Protein AF-A0A8H6ID23-F1 (afdb_monomer_lite)

Radius of gyration: 17.79 Å; chains: 1; bounding box: 44×54×47 Å

Sequence (217 aa):
MASETKPKKPWAERIEEAKIMGGESTLAALYKVAKNPETATHDTTSHLPPLPPRAKGHPTPWLNEADTESHLKPLTESTKWTLEHRLPTEEEQDRIMSECGCSPGEAPKAQTEKLAFLKNTYDFPSIEAADSFLADVKILSDVGEFHHYDSYSMAPLKASGSDFSTASPVSLTFFVQTHSAISEGDKKPGVTIRDVRYAVLLEHLYHSAYPERRLGQ

pLDDT: mean 79.94, std 17.27, range [34.88, 97.5]

Secondary structure (DSSP, 8-state):
-----PPPPPHHHHHHH-EEGGGTEEHHHHHHHHHSGGG-SSTTTTTSPPPPPPP-SSSEEBP-HHHIIIIIHHHHHHSS-EEE-SPPPHHHHTTEE---SS-TT-PPP---S---EEEEEEEESSHHHHHHHHHHHHHIIIIIIS---SEEEEEES--SSS---TTS-EEEEEEE--TTEEPSSSPPP--BHHHHHHHHHHHHHHHHH-GGGGTT-

Organism: NCBI:txid980116

Structure (mmCIF, N/CA/C/O backbone):
data_AF-A0A8H6ID23-F1
#
_entry.id   AF-A0A8H6ID23-F1
#
loop_
_atom_site.group_PDB
_atom_site.id
_atom_site.type_symbol
_atom_site.label_atom_id
_atom_site.label_alt_id
_atom_site.label_comp_id
_atom_site.label_asym_id
_atom_site.label_entity_id
_atom_site.label_seq_id
_atom_site.pdbx_PDB_ins_code
_atom_site.Cartn_x
_atom_site.Cartn_y
_atom_site.Cartn_z
_atom_site.occupancy
_atom_site.B_iso_or_equiv
_atom_site.auth_seq_id
_atom_site.auth_comp_id
_atom_site.auth_asym_id
_atom_site.auth_atom_id
_atom_site.pdbx_PDB_model_num
ATOM 1 N N . MET A 1 1 ? 17.035 -35.466 10.261 1.00 39.94 1 MET A N 1
ATOM 2 C CA . MET A 1 1 ? 15.605 -35.674 9.956 1.00 39.94 1 MET A CA 1
ATOM 3 C C . MET A 1 1 ? 15.204 -34.588 8.976 1.00 39.94 1 MET A C 1
ATOM 5 O O . MET A 1 1 ? 15.326 -33.422 9.327 1.00 39.94 1 MET A O 1
ATOM 9 N N . ALA A 1 2 ? 14.879 -34.944 7.734 1.00 41.94 2 ALA A N 1
ATOM 10 C CA . ALA A 1 2 ? 14.442 -33.968 6.742 1.00 41.94 2 ALA A CA 1
ATOM 11 C C . ALA A 1 2 ? 13.009 -33.547 7.089 1.00 41.94 2 ALA A C 1
ATOM 13 O O . ALA A 1 2 ? 12.126 -34.393 7.187 1.00 41.94 2 ALA A O 1
ATOM 14 N N . SER A 1 3 ? 12.814 -32.257 7.350 1.00 47.25 3 SER A N 1
ATOM 15 C CA . SER A 1 3 ? 11.491 -31.652 7.475 1.00 47.25 3 SER A CA 1
ATOM 16 C C . SER A 1 3 ? 10.777 -31.812 6.133 1.00 47.25 3 SER A C 1
ATOM 18 O O . SER A 1 3 ? 1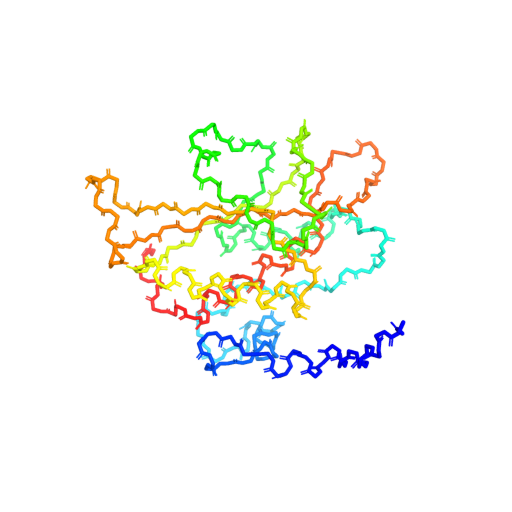1.197 -31.211 5.143 1.00 47.25 3 SER A O 1
ATOM 20 N N . GLU A 1 4 ? 9.750 -32.661 6.077 1.00 46.22 4 GLU A N 1
ATOM 21 C CA . GLU A 1 4 ? 8.824 -32.716 4.947 1.00 46.22 4 GLU A CA 1
ATOM 22 C C . GLU A 1 4 ? 8.039 -31.403 4.911 1.00 46.22 4 GLU A C 1
ATOM 24 O O . GLU A 1 4 ? 6.997 -31.233 5.550 1.00 46.22 4 GLU A O 1
ATOM 29 N N . THR A 1 5 ? 8.563 -30.426 4.181 1.00 58.06 5 THR A N 1
ATOM 30 C CA . THR A 1 5 ? 7.838 -29.201 3.882 1.00 58.06 5 THR A CA 1
ATOM 31 C C . THR A 1 5 ? 6.719 -29.542 2.908 1.00 58.06 5 THR A C 1
ATOM 33 O O . THR A 1 5 ? 6.951 -29.819 1.732 1.00 58.06 5 THR A O 1
ATOM 36 N N . LYS A 1 6 ? 5.475 -29.535 3.406 1.00 57.88 6 LYS A N 1
ATOM 37 C CA . LYS A 1 6 ? 4.286 -29.626 2.551 1.00 57.88 6 LYS A CA 1
ATOM 38 C C . LYS A 1 6 ? 4.409 -28.608 1.405 1.00 57.88 6 LYS A C 1
ATOM 40 O O . LYS A 1 6 ? 4.796 -27.462 1.666 1.00 57.88 6 LYS A O 1
ATOM 45 N N . PRO A 1 7 ? 4.085 -28.989 0.156 1.00 72.12 7 PRO A N 1
ATOM 46 C CA . PRO A 1 7 ? 4.159 -28.072 -0.971 1.00 72.12 7 PRO A CA 1
ATOM 47 C C . PRO A 1 7 ? 3.280 -26.847 -0.703 1.00 72.12 7 PRO A C 1
ATOM 49 O O . PRO A 1 7 ? 2.126 -26.968 -0.286 1.00 72.12 7 PRO A O 1
ATOM 52 N N . LYS A 1 8 ? 3.848 -25.653 -0.905 1.00 76.44 8 LYS A N 1
ATOM 53 C CA . LYS A 1 8 ? 3.114 -24.391 -0.764 1.00 76.44 8 LYS A CA 1
ATOM 54 C C . LYS A 1 8 ? 1.987 -24.361 -1.801 1.00 76.44 8 LYS A C 1
ATOM 56 O O . LYS A 1 8 ? 2.232 -24.649 -2.971 1.00 76.44 8 LYS A O 1
ATOM 61 N N . LYS A 1 9 ? 0.776 -23.991 -1.374 1.00 87.56 9 LYS A N 1
ATOM 62 C CA . LYS A 1 9 ? -0.379 -23.824 -2.269 1.00 87.56 9 LYS A CA 1
ATOM 63 C C . LYS A 1 9 ? -0.052 -22.865 -3.431 1.00 87.56 9 LYS A C 1
ATOM 65 O O . LYS A 1 9 ? 0.720 -21.917 -3.226 1.00 87.56 9 LYS A O 1
ATOM 70 N N . PRO A 1 10 ? -0.643 -23.060 -4.626 1.00 90.94 10 PRO A N 1
ATOM 71 C CA . PRO A 1 10 ? -0.562 -22.106 -5.727 1.00 90.94 10 PRO A CA 1
ATOM 72 C C . PRO A 1 10 ? -0.914 -20.683 -5.287 1.00 90.94 10 PRO A C 1
ATOM 74 O O . PRO A 1 10 ? -1.710 -20.472 -4.377 1.00 90.94 10 PRO A O 1
ATOM 77 N N . TRP A 1 11 ? -0.325 -19.677 -5.938 1.00 88.25 11 TRP A N 1
ATOM 78 C CA . TRP A 1 11 ? -0.595 -18.273 -5.611 1.00 88.25 11 TRP A CA 1
ATOM 79 C C . TRP A 1 11 ? -2.092 -17.944 -5.656 1.00 88.25 11 TRP A C 1
ATOM 81 O O . TRP A 1 11 ? -2.596 -17.408 -4.683 1.00 88.25 11 TRP A O 1
ATOM 91 N N . ALA A 1 12 ? -2.807 -18.353 -6.708 1.00 89.50 12 ALA A N 1
ATOM 92 C CA . ALA A 1 12 ? -4.240 -18.088 -6.839 1.00 89.50 12 ALA A CA 1
ATOM 93 C C . ALA A 1 12 ? -5.055 -18.586 -5.629 1.00 89.50 12 ALA A C 1
ATOM 95 O O . ALA A 1 12 ? -5.822 -17.816 -5.063 1.00 89.50 12 ALA A O 1
ATOM 96 N N . GLU A 1 13 ? -4.811 -19.819 -5.175 1.00 92.25 13 GLU A N 1
ATOM 97 C CA . GLU A 1 13 ? -5.493 -20.391 -4.005 1.00 92.25 13 GLU A CA 1
ATOM 98 C C . GLU A 1 13 ? -5.166 -19.628 -2.721 1.00 92.25 13 GLU A C 1
ATOM 100 O O . GLU A 1 13 ? -6.051 -19.331 -1.923 1.00 92.25 13 GLU A O 1
ATOM 105 N N . ARG A 1 14 ? -3.896 -19.250 -2.530 1.00 92.06 14 ARG A N 1
ATOM 106 C CA . ARG A 1 14 ? -3.489 -18.473 -1.351 1.00 92.06 14 ARG A CA 1
ATOM 107 C C . ARG A 1 14 ? -4.193 -17.117 -1.292 1.00 92.06 14 ARG A C 1
ATOM 109 O O . ARG A 1 14 ? -4.592 -16.693 -0.216 1.00 92.06 14 ARG A O 1
ATOM 116 N N . ILE A 1 15 ? -4.352 -16.451 -2.434 1.00 92.88 15 ILE A N 1
ATOM 117 C CA . ILE A 1 15 ? -5.040 -15.156 -2.539 1.00 92.88 15 ILE A CA 1
ATOM 118 C C . ILE A 1 15 ? -6.548 -15.293 -2.307 1.00 92.88 15 ILE A C 1
ATOM 120 O O . ILE A 1 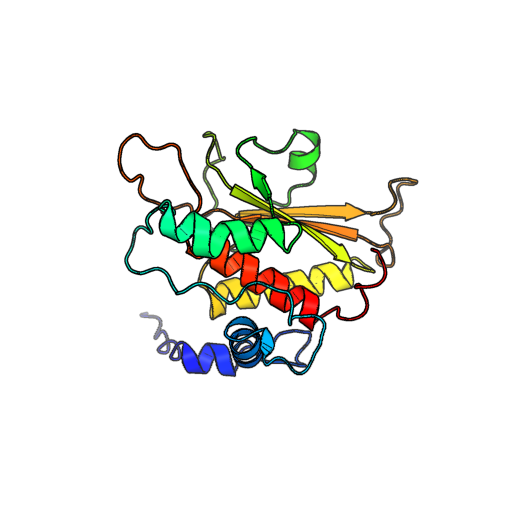15 ? -7.173 -14.400 -1.739 1.00 92.88 15 ILE A O 1
ATOM 124 N N . GLU A 1 16 ? -7.147 -16.394 -2.753 1.00 94.62 16 GLU A N 1
ATOM 125 C CA . GLU A 1 16 ? -8.577 -16.647 -2.582 1.00 94.62 16 GLU A CA 1
ATOM 126 C C . GLU A 1 16 ? -8.939 -16.983 -1.129 1.00 94.62 16 GLU A C 1
ATOM 128 O O . GLU A 1 16 ? -9.958 -16.516 -0.619 1.00 94.62 16 GLU A O 1
ATOM 133 N N . GLU A 1 17 ? -8.075 -17.726 -0.436 1.00 93.19 17 GLU A N 1
ATOM 134 C CA . GLU A 1 17 ? -8.269 -18.099 0.967 1.00 93.19 17 GLU A CA 1
ATOM 135 C C . GLU A 1 17 ? -7.881 -16.991 1.957 1.00 93.19 17 GLU A C 1
ATOM 137 O O . GLU A 1 17 ? -8.459 -16.915 3.043 1.00 93.19 17 GLU A O 1
ATOM 142 N N . ALA A 1 18 ? -6.914 -16.135 1.607 1.00 94.81 18 ALA A N 1
ATOM 143 C CA . ALA A 1 18 ? -6.439 -15.070 2.484 1.00 94.81 18 ALA A CA 1
ATOM 144 C C . ALA A 1 18 ? -7.530 -14.026 2.738 1.00 94.81 18 ALA A C 1
ATOM 146 O O . ALA A 1 18 ? -8.020 -13.362 1.818 1.00 94.81 18 ALA A O 1
ATOM 147 N N . LYS A 1 19 ? -7.888 -13.882 4.012 1.00 95.12 19 LYS A N 1
ATOM 148 C CA . LYS A 1 19 ? -8.884 -12.929 4.490 1.00 95.12 19 LYS A CA 1
ATOM 149 C C . LYS A 1 19 ? -8.241 -11.610 4.890 1.00 95.12 19 LYS A C 1
ATOM 151 O O . LYS A 1 19 ? -7.138 -11.609 5.416 1.00 95.12 19 LYS A O 1
ATOM 156 N N . ILE A 1 20 ? -8.963 -10.526 4.644 1.00 93.69 20 ILE A N 1
ATOM 157 C CA . ILE A 1 20 ? -8.612 -9.154 5.023 1.00 93.69 20 ILE A CA 1
ATOM 158 C C . ILE A 1 20 ? -9.860 -8.453 5.575 1.00 93.69 20 ILE A C 1
ATOM 160 O O . ILE A 1 20 ? -10.966 -8.999 5.466 1.00 93.69 20 ILE A O 1
ATOM 164 N N . MET A 1 21 ? -9.703 -7.255 6.136 1.00 87.56 21 MET A N 1
ATOM 165 C CA . MET A 1 21 ? -10.782 -6.446 6.712 1.00 87.56 21 MET A CA 1
ATOM 166 C C . MET A 1 21 ? -11.535 -7.234 7.788 1.00 87.56 21 MET A C 1
ATOM 168 O O . MET A 1 21 ? -12.743 -7.433 7.718 1.00 87.56 21 MET A O 1
ATOM 172 N N . GLY A 1 22 ? -10.786 -7.823 8.726 1.00 82.56 22 GLY A N 1
ATOM 173 C CA . GLY A 1 22 ? -11.358 -8.604 9.829 1.00 82.56 22 GLY A CA 1
ATOM 174 C C . GLY A 1 22 ? -12.078 -9.897 9.416 1.00 82.56 22 GLY A C 1
ATOM 175 O O . GLY A 1 22 ? -12.807 -10.470 10.222 1.00 82.56 22 GLY A O 1
ATOM 176 N N . GLY A 1 23 ? -11.891 -10.384 8.183 1.00 85.19 23 GLY A N 1
ATOM 177 C CA . GLY A 1 23 ? -12.574 -11.582 7.677 1.00 85.19 23 GLY A CA 1
ATOM 178 C C . GLY A 1 23 ? -13.705 -11.303 6.689 1.00 85.19 23 GLY A C 1
ATOM 179 O O . GLY A 1 23 ? -14.211 -12.246 6.073 1.00 85.19 23 GLY A O 1
ATOM 180 N N . GLU A 1 24 ? -14.074 -10.036 6.507 1.00 85.00 24 GLU A N 1
ATOM 181 C CA . GLU A 1 24 ? -15.218 -9.622 5.692 1.00 85.00 24 GLU A CA 1
ATOM 182 C C . GLU A 1 24 ? -14.967 -9.775 4.187 1.00 85.00 24 GLU A C 1
ATOM 184 O O . GLU A 1 24 ? -15.904 -9.990 3.418 1.00 85.00 24 GLU A O 1
ATOM 189 N N . SER A 1 25 ? -13.703 -9.741 3.749 1.00 89.75 25 SER A N 1
ATOM 190 C CA . SER A 1 25 ? -13.337 -9.884 2.338 1.00 89.75 25 SER A CA 1
ATOM 191 C C . SER A 1 25 ? -12.112 -10.772 2.134 1.00 89.75 25 SER A C 1
ATOM 193 O O . SER A 1 25 ? -11.424 -11.168 3.076 1.00 89.75 25 SER A O 1
ATOM 195 N N . THR A 1 26 ? -11.858 -11.132 0.878 1.00 94.69 26 THR A N 1
ATOM 196 C CA . THR A 1 26 ? -10.669 -11.885 0.469 1.00 94.69 26 THR A CA 1
ATOM 197 C C . THR A 1 26 ? -9.690 -10.984 -0.264 1.00 94.69 26 THR A C 1
ATOM 199 O O . THR A 1 26 ? -10.066 -9.997 -0.903 1.00 94.69 26 THR A O 1
ATOM 202 N N . LEU A 1 27 ? -8.420 -11.373 -0.253 1.00 95.19 27 LEU A N 1
ATOM 203 C CA . LEU A 1 27 ? -7.399 -10.698 -1.040 1.00 95.19 27 LEU A CA 1
ATOM 204 C C . LEU A 1 27 ? -7.715 -10.768 -2.549 1.00 95.19 27 LEU A C 1
ATOM 206 O O . LEU A 1 27 ? -7.460 -9.816 -3.285 1.00 95.19 27 LEU A O 1
ATOM 210 N N . ALA A 1 28 ? -8.362 -11.844 -3.012 1.00 95.38 28 ALA A N 1
ATOM 211 C CA . ALA A 1 28 ? -8.869 -11.948 -4.383 1.00 95.38 28 ALA A CA 1
ATOM 212 C C . ALA A 1 28 ? -9.897 -10.857 -4.729 1.00 95.38 28 ALA A C 1
ATOM 214 O O . ALA A 1 28 ? -9.839 -10.284 -5.822 1.00 95.38 28 ALA A O 1
ATOM 215 N N . ALA A 1 29 ? -10.818 -10.546 -3.811 1.00 93.81 29 ALA A N 1
ATOM 216 C CA . ALA A 1 29 ? -11.807 -9.492 -4.010 1.00 93.81 29 ALA A CA 1
ATOM 217 C C . ALA A 1 29 ? -11.145 -8.108 -4.093 1.00 93.81 29 ALA A C 1
ATOM 219 O O . ALA A 1 29 ? -11.459 -7.348 -5.011 1.00 93.81 29 ALA A O 1
ATOM 220 N N . LEU A 1 30 ? -10.162 -7.826 -3.227 1.00 94.81 30 LEU A N 1
ATOM 221 C CA . LEU A 1 30 ? -9.370 -6.593 -3.299 1.00 94.81 30 LEU A CA 1
ATOM 222 C C . LEU A 1 30 ? -8.695 -6.433 -4.667 1.00 94.81 30 LEU A C 1
ATOM 224 O O . LEU A 1 30 ? -8.784 -5.381 -5.290 1.00 94.81 30 LEU A O 1
ATOM 228 N N . TYR A 1 31 ? -8.062 -7.490 -5.182 1.00 95.19 31 TYR A N 1
ATOM 229 C CA . TYR A 1 31 ? -7.392 -7.440 -6.486 1.00 95.19 31 TYR A CA 1
ATOM 230 C C . TYR A 1 31 ? -8.366 -7.223 -7.638 1.00 95.19 31 TYR A C 1
ATOM 232 O O . TYR A 1 31 ? -8.001 -6.607 -8.638 1.00 95.19 31 TYR A O 1
ATOM 240 N N . LYS A 1 32 ? -9.582 -7.766 -7.537 1.00 94.19 32 LYS A N 1
ATOM 241 C CA . LYS A 1 32 ? -10.616 -7.557 -8.549 1.00 94.19 32 LYS A CA 1
ATOM 242 C C . LYS A 1 32 ? -11.013 -6.082 -8.616 1.00 94.19 32 LYS A C 1
ATOM 244 O O . LYS A 1 32 ? -11.075 -5.549 -9.719 1.00 94.19 32 LYS A O 1
ATOM 249 N N . VAL A 1 33 ? -11.219 -5.449 -7.460 1.00 93.06 33 VAL A N 1
ATOM 250 C CA . VAL A 1 33 ? -11.509 -4.011 -7.352 1.00 93.06 33 VAL A CA 1
ATOM 251 C C . VAL A 1 33 ? -10.333 -3.192 -7.878 1.00 93.06 33 VAL A C 1
ATOM 253 O O . VAL A 1 33 ? -10.505 -2.413 -8.806 1.00 93.06 33 VAL A O 1
ATOM 256 N N . ALA A 1 34 ? -9.120 -3.448 -7.386 1.00 94.19 34 ALA A N 1
ATOM 257 C CA . ALA A 1 34 ? -7.944 -2.667 -7.756 1.00 94.19 34 ALA A CA 1
ATOM 258 C C . ALA A 1 34 ? -7.599 -2.753 -9.254 1.00 94.19 34 ALA A C 1
ATOM 260 O O . ALA A 1 34 ? -7.053 -1.810 -9.815 1.00 94.19 34 ALA A O 1
ATOM 261 N N . LYS A 1 35 ? -7.895 -3.874 -9.928 1.00 94.50 35 LYS A N 1
ATOM 262 C CA . LYS A 1 35 ? -7.662 -4.012 -11.376 1.00 94.50 35 LYS A CA 1
ATOM 263 C C . LYS A 1 35 ? -8.561 -3.109 -12.219 1.00 94.50 35 LYS A C 1
ATOM 265 O O . LYS A 1 35 ? -8.086 -2.622 -13.235 1.00 94.50 35 LYS A O 1
ATOM 270 N N . ASN A 1 36 ? -9.816 -2.932 -11.809 1.00 92.06 36 ASN A N 1
ATOM 271 C CA . ASN A 1 36 ? -10.840 -2.195 -12.553 1.00 92.06 36 ASN A CA 1
ATOM 272 C C . ASN A 1 36 ? -11.625 -1.290 -11.580 1.00 92.06 36 ASN A C 1
ATOM 274 O O . ASN A 1 36 ? -12.802 -1.573 -11.304 1.00 92.06 36 ASN A O 1
ATOM 278 N N . PRO A 1 37 ? -10.979 -0.262 -10.998 1.00 87.62 37 PRO A N 1
ATOM 279 C CA . PRO A 1 37 ? -11.571 0.589 -9.962 1.00 87.62 37 PRO A CA 1
ATOM 280 C C . PRO A 1 37 ? -12.906 1.210 -10.386 1.00 87.62 37 PRO A C 1
ATOM 282 O O . PRO A 1 37 ? -13.846 1.274 -9.600 1.00 87.62 37 PRO A O 1
ATOM 285 N N . GLU A 1 38 ? -13.042 1.581 -11.654 1.00 85.56 38 GLU A N 1
ATOM 286 C CA . GLU A 1 38 ? -14.242 2.172 -12.248 1.00 85.56 38 GLU A CA 1
ATOM 287 C C . GLU A 1 38 ? -15.462 1.239 -12.253 1.00 85.56 38 GLU A C 1
ATOM 289 O O . GLU A 1 38 ? -16.598 1.691 -12.387 1.00 85.56 38 GLU A O 1
ATOM 294 N N . THR A 1 39 ? -15.238 -0.069 -12.104 1.00 80.12 39 THR A N 1
ATOM 295 C CA . THR A 1 39 ? -16.303 -1.081 -12.032 1.00 80.12 39 THR A CA 1
ATOM 296 C C . THR A 1 39 ? -16.697 -1.424 -10.598 1.00 80.12 39 THR A C 1
ATOM 298 O O . THR A 1 39 ? -17.604 -2.234 -10.384 1.00 80.12 39 THR A O 1
ATOM 301 N N . ALA A 1 40 ? -16.010 -0.847 -9.608 1.00 75.81 40 ALA A N 1
ATOM 302 C CA . ALA A 1 40 ? -16.291 -1.100 -8.210 1.00 75.81 40 ALA A CA 1
ATOM 303 C C . ALA A 1 40 ? -17.679 -0.561 -7.846 1.00 75.81 40 ALA A C 1
ATOM 305 O O . ALA A 1 40 ? -18.042 0.570 -8.156 1.00 75.81 40 ALA A O 1
ATOM 306 N N . THR A 1 41 ? -18.464 -1.374 -7.141 1.00 65.88 41 THR A N 1
ATOM 307 C CA . THR A 1 41 ? -19.797 -0.986 -6.655 1.00 65.88 41 THR A CA 1
ATOM 308 C C . THR A 1 41 ? -19.744 0.078 -5.559 1.00 65.88 41 THR A C 1
ATOM 310 O O . THR A 1 41 ? -20.768 0.674 -5.238 1.00 65.88 41 THR A O 1
ATOM 313 N N . HIS A 1 42 ? -18.565 0.306 -4.975 1.00 64.81 42 HIS A N 1
ATOM 314 C CA . HIS A 1 42 ? -18.333 1.290 -3.927 1.00 64.81 42 HIS A CA 1
ATOM 315 C C . HIS A 1 42 ? -17.618 2.516 -4.498 1.00 64.81 42 HIS A C 1
ATOM 317 O O . HIS A 1 42 ? -16.492 2.420 -4.988 1.00 64.81 42 HIS A O 1
ATOM 323 N N . ASP A 1 43 ? -18.251 3.682 -4.359 1.00 71.56 43 ASP A N 1
ATOM 324 C CA . ASP A 1 43 ? -17.744 4.974 -4.845 1.00 71.56 43 ASP A CA 1
ATOM 325 C C . ASP A 1 43 ? -16.394 5.386 -4.215 1.00 71.56 43 ASP A C 1
ATOM 327 O O . ASP A 1 43 ? -15.681 6.255 -4.713 1.00 71.56 43 ASP A O 1
ATOM 331 N N . THR A 1 44 ? -15.984 4.734 -3.126 1.00 81.38 44 THR A N 1
ATOM 332 C CA . THR A 1 44 ? -14.755 5.071 -2.400 1.00 81.38 44 THR A CA 1
ATOM 333 C C . THR A 1 44 ? -13.479 4.632 -3.105 1.00 81.38 44 THR A C 1
ATOM 335 O O . THR A 1 44 ? -12.427 5.168 -2.784 1.00 81.38 44 THR A O 1
ATOM 338 N N . THR A 1 45 ? -13.540 3.718 -4.079 1.00 87.94 45 THR A N 1
ATOM 339 C CA . THR A 1 45 ? -12.349 3.217 -4.802 1.00 87.94 45 THR A CA 1
ATOM 340 C C . THR A 1 45 ? -12.329 3.589 -6.285 1.00 87.94 45 THR A C 1
ATOM 342 O O . THR A 1 45 ? -11.279 3.500 -6.913 1.00 87.94 45 THR A O 1
ATOM 345 N N . SER A 1 46 ? -13.439 4.095 -6.831 1.00 88.44 46 SER A N 1
ATOM 346 C CA . SER A 1 46 ? -13.615 4.414 -8.261 1.00 88.44 46 SER A CA 1
ATOM 347 C C . SER A 1 46 ? -12.618 5.441 -8.809 1.00 88.44 46 SER A C 1
ATOM 349 O O . SER A 1 46 ? -12.231 5.377 -9.971 1.00 88.44 46 SER A O 1
ATOM 351 N N . HIS A 1 47 ? -12.192 6.378 -7.962 1.00 88.12 47 HIS A N 1
ATOM 352 C CA . HIS A 1 47 ? -11.214 7.422 -8.282 1.00 88.12 47 HIS A CA 1
ATOM 353 C C . HIS A 1 47 ? -9.744 6.999 -8.156 1.00 88.12 47 HIS A C 1
ATOM 355 O O . HIS A 1 47 ? -8.863 7.769 -8.533 1.00 88.12 47 HIS A O 1
ATOM 361 N N . LEU A 1 48 ? -9.471 5.828 -7.574 1.00 93.19 48 LEU A N 1
ATOM 362 C CA . LEU A 1 48 ? -8.105 5.374 -7.328 1.00 93.19 48 LEU A CA 1
ATOM 363 C C . LEU A 1 48 ? -7.478 4.860 -8.630 1.00 93.19 48 LEU A C 1
ATOM 365 O O . LEU A 1 48 ? -8.193 4.357 -9.502 1.00 93.19 48 LEU A O 1
ATOM 369 N N . PRO A 1 49 ? -6.145 4.927 -8.772 1.00 94.81 49 PRO A N 1
ATOM 370 C CA . PRO A 1 49 ? -5.477 4.428 -9.962 1.00 94.81 49 PRO A CA 1
ATOM 371 C C . PRO A 1 49 ? -5.667 2.905 -10.094 1.00 94.81 49 PRO A C 1
ATOM 373 O O . PRO A 1 49 ? -5.752 2.190 -9.083 1.00 94.81 49 PRO A O 1
ATOM 376 N N . PRO A 1 50 ? -5.710 2.384 -11.334 1.00 95.69 50 PRO A N 1
ATOM 377 C CA . PRO A 1 50 ? -5.768 0.953 -11.565 1.00 95.69 50 PRO A CA 1
ATOM 378 C C . PRO A 1 50 ? -4.456 0.291 -11.150 1.00 95.69 50 PRO A C 1
ATOM 380 O O . PRO A 1 50 ? -3.372 0.874 -11.202 1.00 95.69 50 PRO A O 1
ATOM 383 N N . LEU A 1 51 ? -4.561 -0.974 -10.769 1.00 96.81 51 LEU A N 1
ATOM 384 C CA . LEU A 1 51 ? -3.450 -1.762 -10.274 1.00 96.81 51 LEU A CA 1
ATOM 385 C C . LEU A 1 51 ? -2.371 -1.970 -11.360 1.00 96.81 51 LEU A C 1
ATOM 387 O O . LEU A 1 51 ? -2.642 -2.662 -12.348 1.00 96.81 51 LEU A O 1
ATOM 391 N N . PRO A 1 52 ? -1.129 -1.479 -11.163 1.00 96.56 52 PRO A N 1
ATOM 392 C CA . PRO A 1 52 ? -0.037 -1.670 -12.116 1.00 96.56 52 PRO A CA 1
ATOM 393 C C . PRO A 1 52 ? 0.294 -3.152 -12.336 1.00 96.56 52 PRO A C 1
ATOM 395 O O . PRO A 1 52 ? 0.030 -3.971 -11.452 1.00 96.56 52 PRO A O 1
ATOM 398 N N . PRO A 1 53 ? 0.897 -3.554 -13.466 1.00 94.19 53 PRO A N 1
ATOM 399 C CA . PRO A 1 53 ? 1.247 -4.952 -13.713 1.00 94.19 53 PRO A CA 1
ATOM 400 C C . PRO A 1 53 ? 2.269 -5.484 -12.695 1.00 94.19 53 PRO A C 1
ATOM 402 O O . PRO A 1 53 ? 3.019 -4.735 -12.071 1.00 94.19 53 PRO A O 1
ATOM 405 N N . ARG A 1 54 ? 2.331 -6.812 -12.533 1.00 90.56 54 ARG A N 1
ATOM 406 C CA . ARG A 1 54 ? 3.414 -7.432 -11.754 1.00 90.56 54 ARG A CA 1
ATOM 407 C C . ARG A 1 54 ? 4.751 -7.248 -12.466 1.00 90.56 54 ARG A C 1
ATOM 409 O O . ARG A 1 54 ? 4.826 -7.395 -13.687 1.00 90.56 54 ARG A O 1
ATOM 416 N N . ALA A 1 55 ? 5.796 -6.987 -11.682 1.00 87.69 55 ALA A N 1
ATOM 417 C CA . ALA A 1 55 ? 7.163 -6.901 -12.176 1.00 87.69 55 ALA A CA 1
ATOM 418 C C . ALA A 1 55 ? 7.565 -8.168 -12.943 1.00 87.69 55 ALA A C 1
ATOM 420 O O . ALA A 1 55 ? 7.237 -9.289 -12.544 1.00 87.69 55 ALA A O 1
ATOM 421 N N . LYS A 1 56 ? 8.304 -7.979 -14.037 1.00 81.88 56 LYS A N 1
ATOM 422 C CA . LYS A 1 56 ? 8.910 -9.063 -14.809 1.00 81.88 56 LYS A CA 1
ATOM 423 C C . LYS A 1 56 ? 10.414 -9.053 -14.561 1.00 81.88 56 LYS A C 1
ATOM 425 O O . LYS A 1 56 ? 11.060 -8.035 -14.777 1.00 81.88 56 LYS A O 1
ATOM 430 N N . GLY A 1 57 ? 10.955 -10.197 -14.154 1.00 75.75 57 GLY A N 1
ATOM 431 C CA . GLY A 1 57 ? 12.386 -10.362 -13.903 1.00 75.75 57 GLY A CA 1
ATOM 432 C C . GLY A 1 57 ? 12.826 -9.981 -12.487 1.00 75.75 57 GLY A C 1
ATOM 433 O O . GLY A 1 57 ? 12.130 -9.283 -11.746 1.00 75.75 57 GLY A O 1
ATOM 434 N N . HIS A 1 58 ? 13.995 -10.500 -12.120 1.00 74.75 58 HIS A N 1
ATOM 435 C CA . HIS A 1 58 ? 14.702 -10.198 -10.884 1.00 74.75 58 HIS A CA 1
ATOM 436 C C . HIS A 1 58 ? 16.194 -10.029 -11.212 1.00 74.75 58 HIS A C 1
ATOM 438 O O . HIS A 1 58 ? 16.726 -10.868 -11.945 1.00 74.75 58 HIS A O 1
ATOM 444 N N . PRO A 1 59 ? 16.880 -9.006 -10.679 1.00 79.62 59 PRO A N 1
ATOM 445 C CA . PRO A 1 59 ? 16.347 -7.927 -9.841 1.00 79.62 59 PRO A CA 1
ATOM 446 C C . PRO A 1 59 ? 15.397 -6.989 -10.614 1.00 79.62 59 PRO A C 1
ATOM 448 O O . PRO A 1 59 ? 15.422 -6.949 -11.843 1.00 79.62 59 PRO A O 1
ATOM 451 N N . THR A 1 60 ? 14.483 -6.307 -9.917 1.00 85.56 60 THR A N 1
ATOM 452 C CA . THR A 1 60 ? 13.445 -5.491 -10.579 1.00 85.56 60 THR A CA 1
ATOM 453 C C . THR A 1 60 ? 14.038 -4.151 -11.034 1.00 85.56 60 THR A C 1
ATOM 455 O O . THR A 1 60 ? 14.676 -3.484 -10.219 1.00 85.56 60 THR A O 1
ATOM 458 N N . PRO A 1 61 ? 13.850 -3.728 -12.298 1.00 86.62 61 PRO A N 1
ATOM 459 C CA . PRO A 1 61 ? 14.360 -2.440 -12.758 1.00 86.62 61 PRO A CA 1
ATOM 460 C C . PRO A 1 61 ? 13.603 -1.275 -12.107 1.00 86.62 61 PRO A C 1
ATOM 462 O O . PRO A 1 61 ? 12.426 -1.400 -11.748 1.00 86.62 61 PRO A O 1
ATOM 465 N N . TRP A 1 62 ? 14.272 -0.129 -11.979 1.00 88.56 62 TRP A N 1
ATOM 466 C CA . TRP A 1 62 ? 13.593 1.129 -11.660 1.00 88.56 62 TRP A CA 1
ATOM 467 C C . TRP A 1 62 ? 12.584 1.500 -12.744 1.00 88.56 62 TRP A C 1
ATOM 469 O O . TRP A 1 62 ? 12.696 1.066 -13.892 1.00 88.56 62 TRP A O 1
ATOM 479 N N . LEU A 1 63 ? 11.607 2.328 -12.378 1.00 89.19 63 LEU A N 1
ATOM 480 C CA . LEU A 1 63 ? 10.665 2.871 -13.351 1.00 89.19 63 LEU A CA 1
ATOM 481 C C . LEU A 1 63 ? 11.412 3.655 -14.438 1.00 89.19 63 LEU A C 1
ATOM 483 O O . LEU A 1 63 ? 12.235 4.528 -14.152 1.00 89.19 63 LEU A O 1
ATOM 487 N N . ASN A 1 64 ? 11.090 3.361 -15.695 1.00 88.56 64 ASN A N 1
ATOM 488 C CA . ASN A 1 64 ? 11.435 4.234 -16.811 1.00 88.56 64 ASN A CA 1
ATOM 489 C C . ASN A 1 64 ? 10.419 5.391 -16.906 1.00 88.56 64 ASN A C 1
ATOM 491 O O . ASN A 1 64 ? 9.473 5.485 -16.122 1.00 88.56 64 ASN A O 1
ATOM 495 N N . GLU A 1 65 ? 10.618 6.292 -17.867 1.00 89.44 65 GLU A N 1
ATOM 496 C CA . GLU A 1 65 ? 9.729 7.437 -18.085 1.00 89.44 65 GLU A CA 1
ATOM 497 C C . GLU A 1 65 ? 8.287 6.997 -18.379 1.00 89.44 65 GLU A C 1
ATOM 499 O O . GLU A 1 65 ? 7.358 7.501 -17.759 1.00 89.44 65 GLU A O 1
ATOM 504 N N . ALA A 1 66 ? 8.089 5.988 -19.230 1.00 91.62 66 ALA A N 1
ATOM 505 C CA . ALA A 1 66 ? 6.755 5.498 -19.571 1.00 91.62 66 ALA A CA 1
ATOM 506 C C . ALA A 1 66 ? 6.019 4.899 -18.358 1.00 91.62 66 ALA A C 1
ATOM 508 O O . ALA A 1 66 ? 4.844 5.200 -18.144 1.00 91.62 66 ALA A O 1
ATOM 509 N N . ASP A 1 67 ? 6.698 4.098 -17.534 1.00 92.56 67 ASP A N 1
ATOM 510 C CA . ASP A 1 67 ? 6.113 3.536 -16.310 1.00 92.56 67 ASP A CA 1
ATOM 511 C C . ASP A 1 67 ? 5.881 4.626 -15.245 1.00 92.56 67 ASP A C 1
ATOM 513 O O . ASP A 1 67 ? 4.919 4.569 -14.479 1.00 92.56 67 ASP A O 1
ATOM 517 N N . THR A 1 68 ? 6.726 5.660 -15.217 1.00 93.06 68 THR A N 1
ATOM 518 C CA . THR A 1 68 ? 6.539 6.827 -14.342 1.00 93.06 68 THR A CA 1
ATOM 519 C C . THR A 1 68 ? 5.264 7.584 -14.707 1.00 93.06 68 THR A C 1
ATOM 521 O O . THR A 1 68 ? 4.431 7.835 -13.836 1.00 93.06 68 THR A O 1
ATOM 524 N N . GLU A 1 69 ? 5.080 7.904 -15.988 1.00 94.25 69 GLU A N 1
ATOM 525 C CA . GLU A 1 69 ? 3.896 8.612 -16.486 1.00 94.25 69 GLU A CA 1
ATOM 526 C C . GLU A 1 69 ? 2.613 7.790 -16.319 1.00 94.25 69 GLU A C 1
ATOM 528 O O . GLU A 1 69 ? 1.577 8.326 -15.940 1.00 94.25 69 GLU A O 1
ATOM 533 N N . SER A 1 70 ? 2.666 6.484 -16.590 1.00 95.00 70 SER A N 1
ATOM 534 C CA . SER A 1 70 ? 1.469 5.633 -16.615 1.00 95.00 70 SER A CA 1
ATOM 535 C C . SER A 1 70 ? 1.066 5.053 -15.258 1.00 95.00 70 SER A C 1
ATOM 537 O O . SER A 1 70 ? -0.087 4.645 -15.101 1.00 95.00 70 SER A O 1
ATOM 539 N N . HIS A 1 71 ? 1.975 4.998 -14.279 1.00 95.94 71 HIS A N 1
ATOM 540 C CA . HIS A 1 71 ? 1.710 4.345 -12.992 1.00 95.94 71 HIS A CA 1
ATOM 541 C C . HIS A 1 71 ? 2.047 5.213 -11.781 1.00 95.94 71 HIS A C 1
ATOM 543 O O . HIS A 1 71 ? 1.212 5.339 -10.886 1.00 95.94 71 HIS A O 1
ATOM 549 N N . LEU A 1 72 ? 3.236 5.823 -11.736 1.00 95.38 72 LEU A N 1
ATOM 550 C CA . LEU A 1 72 ? 3.633 6.618 -10.570 1.00 95.38 72 LEU A CA 1
ATOM 551 C C . LEU A 1 72 ? 2.860 7.938 -10.488 1.00 95.38 72 LEU A C 1
ATOM 553 O O . LEU A 1 72 ? 2.318 8.247 -9.430 1.00 95.38 72 LEU A O 1
ATOM 557 N N . LYS A 1 73 ? 2.775 8.695 -11.587 1.00 95.06 73 LYS A N 1
ATOM 558 C CA . LYS A 1 73 ? 2.062 9.980 -11.592 1.00 95.06 73 LYS A CA 1
ATOM 559 C C . LYS A 1 73 ? 0.590 9.850 -11.195 1.00 95.06 73 LYS A C 1
ATOM 561 O O . LYS A 1 73 ? 0.203 10.552 -10.262 1.00 95.06 73 LYS A O 1
ATOM 566 N N . PRO A 1 74 ? -0.207 8.926 -11.775 1.00 95.62 74 PRO A N 1
ATOM 567 C CA . PRO A 1 74 ? -1.589 8.733 -11.352 1.00 95.62 74 PRO A CA 1
ATOM 568 C C . PRO A 1 74 ? -1.720 8.471 -9.854 1.00 95.62 74 PRO A C 1
ATOM 570 O O . PRO A 1 74 ? -2.604 9.037 -9.221 1.00 95.62 74 PRO A O 1
ATOM 573 N N . LEU A 1 75 ? -0.823 7.668 -9.269 1.00 96.12 75 LEU A N 1
ATOM 574 C CA . LEU A 1 75 ? -0.790 7.443 -7.825 1.00 96.12 75 LEU A CA 1
ATOM 575 C C . LEU A 1 75 ? -0.555 8.755 -7.067 1.00 96.12 75 LEU A C 1
ATOM 577 O O . LEU A 1 75 ? -1.370 9.115 -6.225 1.00 96.12 75 LEU A O 1
ATOM 581 N N . THR A 1 76 ? 0.512 9.490 -7.376 1.00 95.44 76 THR A N 1
ATOM 582 C CA . THR A 1 76 ? 0.871 10.713 -6.634 1.00 95.44 76 THR A CA 1
ATOM 583 C C . THR A 1 76 ? -0.091 11.884 -6.858 1.00 95.44 76 THR A C 1
ATOM 585 O O . THR A 1 76 ? -0.154 12.788 -6.035 1.00 95.44 76 THR A O 1
ATOM 588 N N . GLU A 1 77 ? -0.835 11.895 -7.967 1.00 94.00 77 GLU A N 1
ATOM 589 C CA . GLU A 1 77 ? -1.793 12.960 -8.298 1.00 94.00 77 GLU A CA 1
ATOM 590 C C . GLU A 1 77 ? -3.195 12.707 -7.724 1.00 94.00 77 GLU A C 1
ATOM 592 O O . GLU A 1 77 ? -3.920 13.658 -7.440 1.00 94.00 77 GLU A O 1
ATOM 597 N N . SER A 1 78 ? -3.591 11.441 -7.552 1.00 90.12 78 SER A N 1
ATOM 598 C CA . SER A 1 78 ? -4.932 11.06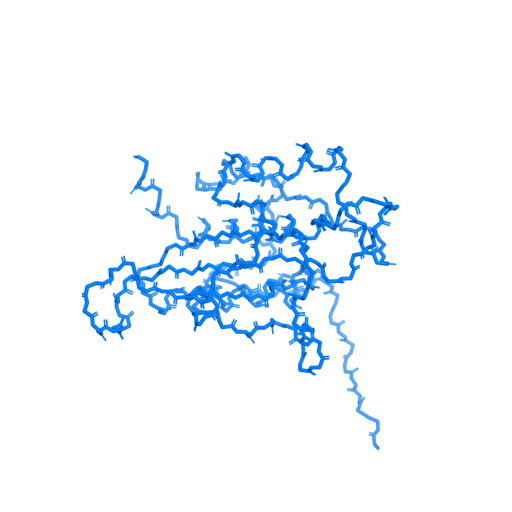9 -7.064 1.00 90.12 78 SER A CA 1
ATOM 599 C C . SER A 1 78 ? -4.976 10.681 -5.585 1.00 90.12 78 SER A C 1
ATOM 601 O O . SER A 1 78 ? -6.060 10.512 -5.028 1.00 90.12 78 SER A O 1
ATOM 603 N N . THR A 1 79 ? -3.817 10.547 -4.938 1.00 93.00 79 THR A N 1
ATOM 604 C CA . THR A 1 79 ? -3.694 10.090 -3.548 1.00 93.00 79 THR A CA 1
ATOM 605 C C . THR A 1 79 ? -2.733 10.979 -2.756 1.00 93.00 79 THR A C 1
ATOM 607 O O . THR A 1 79 ? -2.225 11.978 -3.260 1.00 93.00 79 THR A O 1
ATOM 610 N N . LYS A 1 80 ? -2.479 10.624 -1.493 1.00 94.38 80 LYS A N 1
ATOM 611 C CA . LYS A 1 80 ? -1.525 11.325 -0.620 1.00 94.38 80 LYS A CA 1
ATOM 612 C C . LYS A 1 80 ? -0.092 10.776 -0.713 1.00 94.38 80 LYS A C 1
ATOM 614 O O . LYS A 1 80 ? 0.777 11.228 0.031 1.00 94.38 80 LYS A O 1
ATOM 619 N N . TRP A 1 81 ? 0.167 9.817 -1.605 1.00 96.06 81 TRP A N 1
ATOM 620 C CA . TRP A 1 81 ? 1.508 9.272 -1.803 1.00 96.06 81 TRP A CA 1
ATOM 621 C C . TRP A 1 81 ? 2.465 10.307 -2.402 1.00 96.06 81 TRP A C 1
ATOM 623 O O . TRP A 1 81 ? 2.160 10.937 -3.414 1.00 96.06 81 TRP A O 1
ATOM 633 N N . THR A 1 82 ? 3.661 10.425 -1.825 1.00 94.31 82 THR A N 1
ATOM 634 C CA . THR A 1 82 ? 4.746 11.271 -2.339 1.00 94.31 82 THR A CA 1
ATOM 635 C C . THR A 1 82 ? 5.997 10.453 -2.649 1.00 94.31 82 THR A C 1
ATOM 637 O O . THR A 1 82 ? 6.263 9.430 -2.016 1.00 94.31 82 THR A O 1
ATOM 640 N N . LEU A 1 83 ? 6.768 10.905 -3.646 1.00 92.12 83 LEU A N 1
ATOM 641 C CA . LEU A 1 83 ? 8.105 10.390 -3.939 1.00 92.12 83 LEU A CA 1
ATOM 642 C C . LEU A 1 83 ? 9.143 11.245 -3.210 1.00 92.12 83 LEU A C 1
ATOM 644 O O . LEU A 1 83 ? 9.404 12.387 -3.590 1.00 92.12 83 LEU A O 1
ATOM 648 N N . GLU A 1 84 ? 9.776 10.668 -2.201 1.00 89.00 84 GLU A N 1
ATOM 649 C CA . GLU A 1 84 ? 10.754 11.344 -1.359 1.00 89.00 84 GLU A CA 1
ATOM 650 C C . GLU A 1 84 ? 12.172 10.863 -1.664 1.00 89.00 84 GLU A C 1
ATOM 652 O O . GLU A 1 84 ? 12.397 9.729 -2.073 1.00 89.00 84 GLU A O 1
ATOM 657 N N . HIS A 1 85 ? 13.148 11.747 -1.457 1.00 83.19 85 HIS A N 1
ATOM 658 C CA . HIS A 1 85 ? 14.584 11.442 -1.597 1.00 83.19 85 HIS A CA 1
ATOM 659 C C . HIS A 1 85 ? 15.380 11.796 -0.337 1.00 83.19 85 HIS A C 1
ATOM 661 O O . HIS A 1 85 ? 16.597 11.598 -0.266 1.00 83.19 85 HIS A O 1
ATOM 667 N N . ARG A 1 86 ? 14.707 12.411 0.637 1.00 76.62 86 ARG A N 1
ATOM 668 C CA . ARG A 1 86 ? 15.292 12.855 1.892 1.00 76.62 86 ARG A CA 1
ATOM 669 C C . ARG A 1 86 ? 14.893 11.857 2.963 1.00 76.62 86 ARG A C 1
ATOM 671 O O . ARG A 1 86 ? 13.709 11.592 3.130 1.00 76.62 86 ARG A O 1
ATOM 678 N N . LEU A 1 87 ? 15.879 11.346 3.694 1.00 68.25 87 LEU A N 1
ATOM 679 C CA . LEU A 1 87 ? 15.614 10.495 4.848 1.00 68.25 87 LEU A CA 1
ATOM 680 C C . LEU A 1 87 ? 14.735 11.241 5.878 1.00 68.25 87 LEU A C 1
ATOM 682 O O . LEU A 1 87 ? 14.848 12.471 5.984 1.00 68.25 87 LEU A O 1
ATOM 686 N N . PRO A 1 88 ? 13.884 10.524 6.633 1.00 66.62 88 PRO A N 1
ATOM 687 C CA . PRO A 1 88 ? 13.091 11.111 7.714 1.00 66.62 88 PRO A CA 1
ATOM 688 C C . PRO A 1 88 ? 13.973 11.882 8.714 1.00 66.62 88 PRO A C 1
ATOM 690 O O . PRO A 1 88 ? 15.142 11.531 8.900 1.00 66.62 88 PRO A O 1
ATOM 693 N N . THR A 1 89 ? 13.448 12.943 9.340 1.00 68.25 89 THR A N 1
ATOM 694 C CA . THR A 1 89 ? 14.145 13.673 10.425 1.00 68.25 89 THR A CA 1
ATOM 695 C C . THR A 1 89 ? 14.470 12.739 11.595 1.00 68.25 89 THR A C 1
ATOM 697 O O . THR A 1 89 ? 13.845 11.695 11.727 1.00 68.25 89 THR A O 1
ATOM 700 N N . GLU A 1 90 ? 15.392 13.116 12.487 1.00 65.56 90 GLU A N 1
ATOM 701 C CA . GLU A 1 90 ? 15.645 12.352 13.726 1.00 65.56 90 GLU A CA 1
ATOM 702 C C . GLU A 1 90 ? 14.355 12.141 14.543 1.00 65.56 90 GLU A C 1
ATOM 704 O O . GLU A 1 90 ? 14.062 11.033 14.973 1.00 65.56 90 GLU A O 1
ATOM 709 N N . GLU A 1 91 ? 13.505 13.166 14.644 1.00 65.88 91 GLU A N 1
ATOM 710 C CA . GLU A 1 91 ? 12.202 13.082 15.321 1.00 65.88 91 GLU A CA 1
ATOM 711 C C . GLU A 1 91 ? 11.218 12.114 14.639 1.00 65.88 91 GLU A C 1
ATOM 713 O O . GLU A 1 91 ? 10.395 11.486 15.308 1.00 65.88 91 GLU A O 1
ATOM 718 N N . GLU A 1 92 ? 11.258 12.013 13.305 1.00 65.38 92 GLU A N 1
ATOM 719 C CA . GLU A 1 92 ? 10.492 11.013 12.559 1.00 65.38 92 GLU A CA 1
ATOM 720 C C . GLU A 1 92 ? 11.100 9.619 12.761 1.00 65.38 92 GLU A C 1
ATOM 722 O O . GLU A 1 92 ? 10.350 8.666 12.948 1.00 65.38 92 GLU A O 1
ATOM 727 N N . GLN A 1 93 ? 12.433 9.503 12.783 1.00 65.44 93 GLN A N 1
ATOM 728 C CA . GLN A 1 93 ? 13.163 8.253 13.014 1.00 65.44 93 GLN A CA 1
ATOM 729 C C . GLN A 1 93 ? 12.887 7.658 14.394 1.00 65.44 93 GLN A C 1
ATOM 731 O O . GLN A 1 93 ? 12.656 6.457 14.483 1.00 65.44 93 GLN A O 1
ATOM 736 N N . ASP A 1 94 ? 12.799 8.479 15.441 1.00 63.50 94 ASP A N 1
ATOM 737 C CA . ASP A 1 94 ? 12.460 8.022 16.796 1.00 63.50 94 ASP A CA 1
ATOM 738 C C . ASP A 1 94 ? 11.058 7.395 16.882 1.00 63.50 94 ASP A C 1
ATOM 740 O O . ASP A 1 94 ? 10.773 6.589 17.768 1.00 63.50 94 ASP A O 1
ATOM 744 N N . ARG A 1 95 ? 10.166 7.760 15.954 1.00 66.69 95 ARG A N 1
ATOM 745 C CA . ARG A 1 95 ? 8.801 7.219 15.849 1.00 66.69 95 ARG A CA 1
ATOM 746 C C . ARG A 1 95 ? 8.691 6.088 14.835 1.00 66.69 95 ARG A C 1
ATOM 748 O O . ARG A 1 95 ? 7.624 5.478 14.729 1.00 66.69 95 ARG A O 1
ATOM 755 N N . ILE A 1 96 ? 9.740 5.847 14.051 1.00 68.56 96 ILE A N 1
ATOM 756 C CA . ILE A 1 96 ? 9.761 4.769 13.075 1.00 68.56 96 ILE A CA 1
ATOM 757 C C . ILE A 1 96 ? 9.915 3.453 13.826 1.00 68.56 96 ILE A C 1
ATOM 759 O O . ILE A 1 96 ? 10.928 3.163 14.461 1.00 68.56 96 ILE A O 1
ATOM 763 N N . MET A 1 97 ? 8.894 2.618 13.697 1.00 66.31 97 MET A N 1
ATOM 764 C CA . MET A 1 97 ? 8.973 1.230 14.091 1.00 66.31 97 MET A CA 1
ATOM 765 C C . MET A 1 97 ? 9.637 0.460 12.951 1.00 66.31 97 MET A C 1
ATOM 767 O O . MET A 1 97 ? 9.079 0.279 11.867 1.00 66.31 97 MET A O 1
ATOM 771 N N . SER A 1 98 ? 10.872 0.022 13.198 1.00 58.12 98 SER A N 1
ATOM 772 C CA . SER A 1 98 ? 11.656 -0.805 12.276 1.00 58.12 98 SER A CA 1
ATOM 773 C C . SER A 1 98 ? 11.209 -2.272 12.333 1.00 58.12 98 SER A C 1
ATOM 775 O O . SER A 1 98 ? 12.008 -3.175 12.579 1.00 58.12 98 SER A O 1
ATOM 777 N N . GLU A 1 99 ? 9.927 -2.525 12.093 1.00 60.44 99 GLU A N 1
ATOM 778 C CA . GLU A 1 99 ? 9.447 -3.857 11.732 1.00 60.44 99 GLU A CA 1
ATOM 779 C C . GLU A 1 99 ? 9.368 -3.942 10.206 1.00 60.44 99 GLU A C 1
ATOM 781 O O . GLU A 1 99 ? 8.282 -3.835 9.643 1.00 60.44 99 GLU A O 1
ATOM 786 N N . CYS A 1 100 ? 10.503 -4.133 9.517 1.00 57.94 100 CYS A N 1
ATOM 787 C CA . CYS A 1 100 ? 10.458 -4.646 8.138 1.00 57.94 100 CYS A CA 1
ATOM 788 C C . CYS A 1 100 ? 9.596 -5.908 8.207 1.00 57.94 100 CYS A C 1
ATOM 790 O O . CYS A 1 100 ? 9.905 -6.798 9.001 1.00 57.94 100 CYS A O 1
ATOM 792 N N . GLY A 1 101 ? 8.538 -6.022 7.400 1.00 52.03 101 GLY A N 1
ATOM 793 C CA . GLY A 1 101 ? 7.760 -7.272 7.318 1.00 52.03 101 GLY A CA 1
ATOM 794 C C . GLY A 1 101 ? 8.576 -8.465 6.779 1.00 52.03 101 GLY A C 1
ATOM 795 O O . GLY A 1 101 ? 8.073 -9.571 6.626 1.00 52.03 101 GLY A O 1
ATOM 796 N N . CYS A 1 102 ? 9.849 -8.221 6.493 1.00 54.66 102 CYS A N 1
ATOM 797 C CA . CYS A 1 102 ? 10.884 -9.120 6.031 1.00 54.66 102 CYS A CA 1
ATOM 798 C C . CYS A 1 102 ? 11.251 -10.146 7.117 1.00 54.66 102 CYS A C 1
ATOM 800 O O . CYS A 1 102 ? 11.182 -9.874 8.317 1.00 54.66 102 CYS A O 1
ATOM 802 N N . SER A 1 103 ? 11.678 -11.344 6.709 1.00 42.09 103 SER A N 1
ATOM 803 C CA . SER A 1 103 ? 12.071 -12.387 7.667 1.00 42.09 103 SER A CA 1
ATOM 804 C C . SER A 1 103 ? 13.288 -11.949 8.509 1.00 42.09 103 SER A C 1
ATOM 806 O O . SER A 1 103 ? 14.136 -11.205 8.005 1.00 42.09 103 SER A O 1
ATOM 808 N N . PRO A 1 104 ? 13.446 -12.421 9.766 1.00 38.38 104 PRO A N 1
ATOM 809 C CA . PRO A 1 104 ? 14.622 -12.110 10.582 1.00 38.38 104 PRO A CA 1
ATOM 810 C C . PRO A 1 104 ? 15.906 -12.530 9.847 1.00 38.38 104 PRO A C 1
ATOM 812 O O . PRO A 1 104 ? 16.148 -13.718 9.645 1.00 38.38 104 PRO A O 1
ATOM 815 N N . GLY A 1 105 ? 16.708 -11.554 9.409 1.00 40.78 105 GLY A N 1
ATOM 816 C CA . GLY A 1 105 ? 17.906 -11.767 8.580 1.00 40.78 105 GLY A CA 1
ATOM 817 C C . GLY A 1 105 ? 17.903 -11.013 7.244 1.00 40.78 105 GLY A C 1
ATOM 818 O O . GLY A 1 105 ? 18.969 -10.808 6.672 1.00 40.78 105 GLY A O 1
ATOM 819 N N . GLU A 1 106 ? 16.738 -10.537 6.797 1.00 42.53 106 GLU A N 1
ATOM 820 C CA . GLU A 1 106 ? 16.564 -9.636 5.642 1.00 42.53 106 GLU A CA 1
ATOM 821 C C . GLU A 1 106 ? 16.293 -8.187 6.077 1.00 42.53 106 GLU A C 1
ATOM 823 O O . GLU A 1 106 ? 15.856 -7.361 5.280 1.00 42.53 106 GLU A O 1
ATOM 828 N N . ALA A 1 107 ? 16.534 -7.869 7.354 1.00 40.78 107 ALA A N 1
ATOM 829 C CA . ALA A 1 107 ? 16.398 -6.508 7.849 1.00 40.78 107 ALA A CA 1
ATOM 830 C C . ALA A 1 107 ? 17.333 -5.578 7.051 1.00 40.78 107 ALA A C 1
ATOM 832 O O . ALA A 1 107 ? 18.501 -5.934 6.835 1.00 40.78 107 ALA A O 1
ATOM 833 N N . PRO A 1 108 ? 16.850 -4.404 6.612 1.00 45.22 108 PRO A N 1
ATOM 834 C CA . PRO A 1 108 ? 17.650 -3.495 5.819 1.00 45.22 108 PRO A CA 1
ATOM 835 C C . PRO A 1 108 ? 18.924 -3.139 6.577 1.00 45.22 108 PRO A C 1
ATOM 837 O O . PRO A 1 108 ? 18.899 -2.758 7.750 1.00 45.22 108 PRO A O 1
ATOM 840 N N . LYS A 1 109 ? 20.062 -3.225 5.884 1.00 42.81 109 LYS A N 1
ATOM 841 C CA . LYS A 1 109 ? 21.228 -2.440 6.289 1.00 42.81 109 LYS A CA 1
ATOM 842 C C . LYS A 1 109 ? 20.763 -0.988 6.305 1.00 42.81 109 LYS A C 1
ATOM 844 O O . LYS A 1 109 ? 20.126 -0.572 5.339 1.00 42.81 109 LYS A O 1
ATOM 849 N N . ALA A 1 110 ? 21.035 -0.279 7.403 1.00 41.94 110 ALA A N 1
ATOM 850 C CA . ALA A 1 110 ? 20.685 1.127 7.586 1.00 41.94 110 ALA A CA 1
ATOM 851 C C . ALA A 1 110 ? 20.781 1.876 6.249 1.00 41.94 110 ALA A C 1
ATOM 853 O O . ALA A 1 110 ? 21.819 1.796 5.592 1.00 41.94 110 ALA A O 1
ATOM 854 N N . GLN A 1 111 ? 19.687 2.518 5.826 1.00 49.56 111 GLN A N 1
ATOM 855 C CA . GLN A 1 111 ? 19.596 3.284 4.581 1.00 49.56 111 GLN A CA 1
ATOM 856 C C . GLN A 1 111 ? 20.637 4.418 4.610 1.00 49.56 111 GLN A C 1
ATOM 858 O O . GLN A 1 111 ? 20.361 5.536 5.030 1.00 49.56 111 GLN A O 1
ATOM 863 N N . THR A 1 112 ? 21.874 4.123 4.214 1.00 44.34 112 THR A N 1
ATOM 864 C CA . THR A 1 112 ? 22.989 5.080 4.183 1.00 44.34 112 THR A CA 1
ATOM 865 C C . THR A 1 112 ? 23.048 5.866 2.876 1.00 44.34 112 THR A C 1
ATOM 867 O O . THR A 1 112 ? 23.873 6.766 2.738 1.00 44.34 112 THR A O 1
ATOM 870 N N . GLU A 1 113 ? 22.177 5.559 1.913 1.00 52.69 113 GLU A N 1
ATOM 871 C CA . GLU A 1 113 ? 22.144 6.218 0.611 1.00 52.69 113 GLU A CA 1
ATOM 872 C C . GLU A 1 113 ? 20.775 6.840 0.329 1.00 52.69 113 GLU A C 1
ATOM 874 O O . GLU A 1 113 ? 19.738 6.342 0.758 1.00 52.69 113 GLU A O 1
ATOM 879 N N . LYS A 1 114 ? 20.803 7.966 -0.395 1.00 60.41 114 LYS A N 1
ATOM 880 C CA . LYS A 1 114 ? 19.662 8.790 -0.828 1.00 60.41 114 LYS A CA 1
ATOM 881 C C . LYS A 1 114 ? 18.815 8.064 -1.880 1.00 60.41 114 LYS A C 1
ATOM 883 O O . LYS A 1 114 ? 18.709 8.527 -3.017 1.00 60.41 114 LYS A O 1
ATOM 888 N N . LEU A 1 115 ? 18.305 6.888 -1.547 1.00 73.62 115 LEU A N 1
ATOM 889 C CA . LEU A 1 115 ? 17.427 6.134 -2.426 1.00 73.62 115 LEU A CA 1
ATOM 890 C C . LEU A 1 115 ? 16.038 6.780 -2.390 1.00 73.62 115 LEU A C 1
ATOM 892 O O . LEU A 1 115 ? 15.581 7.200 -1.326 1.00 73.62 115 LEU A O 1
ATOM 896 N N . ALA A 1 116 ? 15.392 6.908 -3.549 1.00 85.69 116 ALA A N 1
ATOM 897 C CA . ALA A 1 116 ? 14.024 7.402 -3.590 1.00 85.69 116 ALA A CA 1
ATOM 898 C C . ALA A 1 116 ? 13.064 6.368 -2.982 1.00 85.69 116 ALA A C 1
ATOM 900 O O . ALA A 1 116 ? 13.214 5.173 -3.239 1.00 85.69 116 ALA A O 1
ATOM 901 N N . PHE A 1 117 ? 12.070 6.820 -2.223 1.00 88.44 117 PHE A N 1
ATOM 902 C CA . PHE A 1 117 ? 11.052 5.970 -1.604 1.00 88.44 117 PHE A CA 1
ATOM 903 C C . PHE A 1 117 ? 9.671 6.621 -1.686 1.00 88.44 117 PHE A C 1
ATOM 905 O O . PHE A 1 117 ? 9.545 7.837 -1.840 1.00 88.44 117 PHE A O 1
ATOM 912 N N . LEU A 1 118 ? 8.627 5.803 -1.586 1.00 93.19 118 LEU A N 1
ATOM 913 C CA . LEU A 1 118 ? 7.248 6.270 -1.505 1.00 93.19 118 LEU A CA 1
ATOM 914 C C . LEU A 1 118 ? 6.843 6.461 -0.040 1.00 93.19 118 LEU A C 1
ATOM 916 O O . LEU A 1 118 ? 7.120 5.595 0.793 1.00 93.19 118 LEU A O 1
ATOM 920 N N . LYS A 1 119 ? 6.168 7.571 0.267 1.00 93.12 119 LYS A N 1
ATOM 921 C CA . LYS A 1 119 ? 5.640 7.890 1.602 1.00 93.12 119 LYS A CA 1
ATOM 922 C C . LYS A 1 119 ? 4.150 8.199 1.528 1.00 93.12 119 LYS A C 1
ATOM 924 O O . LYS A 1 119 ? 3.729 8.918 0.628 1.00 93.12 119 LYS A O 1
ATOM 929 N N . ASN A 1 120 ? 3.370 7.708 2.487 1.00 94.94 120 ASN A N 1
ATOM 930 C CA . ASN A 1 120 ? 1.983 8.139 2.685 1.00 94.94 120 ASN A CA 1
ATOM 931 C C . ASN A 1 120 ? 1.542 7.965 4.141 1.00 94.94 120 ASN A C 1
ATOM 933 O O . ASN A 1 120 ? 2.057 7.091 4.836 1.00 94.94 120 ASN A O 1
ATOM 937 N N . THR A 1 121 ? 0.572 8.768 4.577 1.00 93.94 121 THR A N 1
ATOM 938 C CA . THR A 1 121 ? -0.012 8.756 5.918 1.00 93.94 121 THR A CA 1
ATOM 939 C C . THR A 1 121 ? -1.520 8.526 5.856 1.00 93.94 121 THR A C 1
ATOM 941 O O . THR A 1 121 ? -2.260 9.283 5.225 1.00 93.94 121 THR A O 1
ATOM 944 N N . TYR A 1 122 ? -1.974 7.509 6.583 1.00 93.94 122 TYR A N 1
ATOM 945 C CA . TYR A 1 122 ? -3.377 7.155 6.760 1.00 93.94 122 TYR A CA 1
ATOM 946 C C . TYR A 1 122 ? -3.829 7.497 8.176 1.00 93.94 122 TYR A C 1
ATOM 948 O O . TYR A 1 122 ? -3.113 7.233 9.141 1.00 93.94 122 TYR A O 1
ATOM 956 N N . ASP A 1 123 ? -5.040 8.028 8.312 1.00 93.12 123 ASP A N 1
ATOM 957 C CA . ASP A 1 123 ? -5.608 8.365 9.615 1.00 93.12 123 ASP A CA 1
ATOM 958 C C . ASP A 1 123 ? -6.613 7.303 10.055 1.00 93.12 123 ASP A C 1
ATOM 960 O O . ASP A 1 123 ? -7.499 6.904 9.290 1.00 93.12 123 ASP A O 1
ATOM 964 N N . PHE A 1 124 ? -6.552 6.923 11.328 1.00 91.62 124 PHE A N 1
ATOM 965 C CA . PHE A 1 124 ? -7.385 5.902 11.959 1.00 91.62 124 PHE A CA 1
ATOM 966 C C . PHE A 1 124 ? -8.121 6.459 13.184 1.00 91.62 124 PHE A C 1
ATOM 968 O O . PHE A 1 124 ? -7.677 7.437 13.789 1.00 91.62 124 PHE A O 1
ATOM 975 N N . PRO A 1 125 ? -9.298 5.908 13.538 1.00 89.69 125 PRO A N 1
ATOM 976 C CA . PRO A 1 125 ? -10.069 6.364 14.700 1.00 89.69 125 PRO A CA 1
ATOM 977 C C . PRO A 1 125 ? -9.428 5.978 16.031 1.00 89.69 125 PRO A C 1
ATOM 979 O O . PRO A 1 125 ? -9.691 6.638 17.029 1.00 89.69 125 PRO A O 1
ATOM 982 N N . SER A 1 126 ? -8.629 4.917 16.032 1.00 89.81 126 SER A N 1
ATOM 983 C CA . SER A 1 126 ? -8.034 4.314 17.216 1.00 89.81 126 SER A CA 1
ATOM 984 C C . SER A 1 126 ? -6.767 3.561 16.822 1.00 89.81 126 SER A C 1
ATOM 986 O O . SER A 1 126 ? -6.555 3.286 15.632 1.00 89.81 126 SER A O 1
ATOM 988 N N . ILE A 1 127 ? -5.950 3.191 17.808 1.00 89.50 127 ILE A N 1
ATOM 989 C CA . ILE A 1 127 ? -4.798 2.326 17.547 1.00 89.50 127 ILE A CA 1
ATOM 990 C C . ILE A 1 127 ? -5.227 0.939 17.073 1.00 89.50 127 ILE A C 1
ATOM 992 O O . ILE A 1 127 ? -4.634 0.418 16.141 1.00 89.50 127 ILE A O 1
ATOM 996 N N . GLU A 1 128 ? -6.319 0.384 17.606 1.00 90.75 128 GLU A N 1
ATOM 997 C CA . GLU A 1 128 ? -6.818 -0.934 17.194 1.00 90.75 128 GLU A CA 1
ATOM 998 C C . GLU A 1 128 ? -7.182 -0.962 15.712 1.00 90.75 128 GLU A C 1
ATOM 1000 O O . GLU A 1 128 ? -6.965 -1.963 15.035 1.00 90.75 128 GLU A O 1
ATOM 1005 N N . ALA A 1 129 ? -7.735 0.137 15.192 1.00 91.31 129 ALA A N 1
ATOM 1006 C CA . ALA A 1 129 ? -8.037 0.241 13.775 1.00 91.31 129 ALA A CA 1
ATOM 1007 C C . ALA A 1 129 ? -6.751 0.291 12.934 1.00 91.31 129 ALA A C 1
ATOM 1009 O O . ALA A 1 129 ? -6.680 -0.379 11.907 1.00 91.31 129 ALA A O 1
ATOM 1010 N N . ALA A 1 130 ? -5.729 1.029 13.379 1.00 91.88 130 ALA A N 1
ATOM 1011 C CA . ALA A 1 130 ? -4.433 1.057 12.703 1.00 91.88 130 ALA A CA 1
ATOM 1012 C C . ALA A 1 130 ? -3.721 -0.308 12.757 1.00 91.88 130 ALA A C 1
ATOM 1014 O O . ALA A 1 130 ? -3.179 -0.752 11.747 1.00 91.88 130 ALA A O 1
ATOM 1015 N N . ASP A 1 131 ? -3.780 -1.007 13.891 1.00 91.44 131 ASP A N 1
ATOM 1016 C CA . ASP A 1 131 ? -3.217 -2.349 14.069 1.00 91.44 131 ASP A CA 1
ATOM 1017 C C . ASP A 1 131 ? -3.955 -3.394 13.228 1.00 91.44 131 ASP A C 1
ATOM 1019 O O . ASP A 1 131 ? -3.328 -4.250 12.601 1.00 91.44 131 ASP A O 1
ATOM 1023 N N . SER A 1 132 ? -5.286 -3.304 13.151 1.00 92.94 132 SER A N 1
ATOM 1024 C CA . SER A 1 132 ? -6.087 -4.144 12.259 1.00 92.94 132 SER A CA 1
ATOM 1025 C C . SER A 1 132 ? -5.693 -3.923 10.799 1.00 92.94 132 SER A C 1
ATOM 1027 O O . SER A 1 132 ? -5.530 -4.890 10.056 1.00 92.94 132 SER A O 1
ATOM 1029 N N . PHE A 1 133 ? -5.490 -2.668 10.389 1.00 94.69 133 PHE A N 1
ATOM 1030 C CA . PHE A 1 133 ? -5.001 -2.362 9.049 1.00 94.69 133 PHE A CA 1
ATOM 1031 C C . PHE A 1 133 ? -3.590 -2.919 8.825 1.00 94.69 133 PHE A C 1
ATOM 1033 O O . PHE A 1 133 ? -3.349 -3.565 7.811 1.00 94.69 133 PHE A O 1
ATOM 1040 N N . LEU A 1 134 ? -2.667 -2.758 9.781 1.00 93.25 134 LEU A N 1
ATOM 1041 C CA . LEU A 1 134 ? -1.319 -3.335 9.707 1.00 93.25 134 LEU A CA 1
ATOM 1042 C C . LEU A 1 134 ? -1.342 -4.861 9.558 1.00 93.25 134 LEU A C 1
ATOM 1044 O O . LEU A 1 134 ? -0.542 -5.409 8.798 1.00 93.25 134 LEU A O 1
ATOM 1048 N N . ALA A 1 135 ? -2.257 -5.555 10.235 1.00 92.69 135 ALA A N 1
ATOM 1049 C CA . ALA A 1 135 ? -2.428 -6.996 10.078 1.00 92.69 135 ALA A CA 1
ATOM 1050 C C . ALA A 1 135 ? -2.835 -7.370 8.640 1.00 92.69 135 ALA A C 1
ATOM 1052 O O . ALA A 1 135 ? -2.236 -8.271 8.048 1.00 92.69 135 ALA A O 1
ATOM 1053 N N . ASP A 1 136 ? -3.779 -6.639 8.043 1.00 94.94 136 ASP A N 1
ATOM 1054 C CA . ASP A 1 136 ? -4.174 -6.837 6.643 1.00 94.94 136 ASP A CA 1
ATOM 1055 C C . ASP A 1 136 ? -3.028 -6.512 5.670 1.00 94.94 136 ASP A C 1
ATOM 1057 O O . ASP A 1 136 ? -2.802 -7.235 4.696 1.00 94.94 136 ASP A O 1
ATOM 1061 N N . VAL A 1 137 ? -2.253 -5.462 5.957 1.00 94.50 137 VAL A N 1
ATOM 1062 C CA . VAL A 1 137 ? -1.050 -5.089 5.200 1.00 94.50 137 VAL A CA 1
ATOM 1063 C C . VAL A 1 137 ? 0.006 -6.198 5.252 1.00 94.50 137 VAL A C 1
ATOM 1065 O O . VAL A 1 137 ? 0.614 -6.511 4.224 1.00 94.50 137 VAL A O 1
ATOM 1068 N N . LYS A 1 138 ? 0.200 -6.855 6.403 1.00 92.06 138 LYS A N 1
ATOM 1069 C CA . LYS A 1 138 ? 1.093 -8.022 6.518 1.00 92.06 138 LYS A CA 1
ATOM 1070 C C . LYS A 1 138 ? 0.599 -9.185 5.649 1.00 92.06 138 LYS A C 1
ATOM 1072 O O . LYS A 1 138 ? 1.390 -9.761 4.907 1.00 92.06 138 LYS A O 1
ATOM 1077 N N . ILE A 1 139 ? -0.707 -9.466 5.619 1.00 93.44 139 ILE A N 1
ATOM 1078 C CA . ILE A 1 139 ? -1.285 -10.494 4.728 1.00 93.44 139 ILE A CA 1
ATOM 1079 C C . ILE A 1 139 ? -1.058 -10.140 3.252 1.00 93.44 139 ILE A C 1
ATOM 1081 O O . ILE A 1 139 ? -0.625 -10.985 2.462 1.00 93.44 139 ILE A O 1
ATOM 1085 N N . LEU A 1 140 ? -1.310 -8.886 2.869 1.00 94.25 140 LEU A N 1
ATOM 1086 C CA . LEU A 1 140 ? -1.028 -8.387 1.525 1.00 94.25 140 LEU A CA 1
ATOM 1087 C C . LEU A 1 140 ? 0.459 -8.549 1.165 1.00 94.25 140 LEU A C 1
ATOM 1089 O O . LEU A 1 140 ? 0.765 -8.964 0.045 1.00 94.25 140 LEU A O 1
ATOM 1093 N N . SER A 1 141 ? 1.365 -8.269 2.101 1.00 92.12 141 SER A N 1
ATOM 1094 C CA . SER A 1 141 ? 2.810 -8.398 1.893 1.00 92.12 141 SER A CA 1
ATOM 1095 C C . SER A 1 141 ? 3.237 -9.855 1.715 1.00 92.12 141 SER A C 1
ATOM 1097 O O . SER A 1 141 ? 3.868 -10.198 0.717 1.00 92.12 141 SER A O 1
ATOM 1099 N N . ASP A 1 142 ? 2.843 -10.729 2.643 1.00 90.00 142 ASP A N 1
ATOM 1100 C CA . ASP A 1 142 ? 3.344 -12.106 2.754 1.00 90.00 142 ASP A CA 1
ATOM 1101 C C . ASP A 1 142 ? 2.646 -13.092 1.820 1.00 90.00 142 ASP A C 1
ATOM 1103 O O . ASP A 1 142 ? 3.220 -14.111 1.426 1.00 90.00 142 ASP A O 1
ATOM 1107 N N . VAL A 1 143 ? 1.384 -12.827 1.484 1.00 91.94 143 VAL A N 1
ATOM 1108 C CA . VAL A 1 143 ? 0.570 -13.710 0.641 1.00 91.94 143 VAL A CA 1
ATOM 1109 C C . VAL A 1 143 ? 0.383 -13.114 -0.747 1.00 91.94 143 VAL A C 1
ATOM 1111 O O . VAL A 1 143 ? 0.514 -13.815 -1.756 1.00 91.94 143 VAL A O 1
ATOM 1114 N N . GLY A 1 144 ? 0.088 -11.816 -0.789 1.00 89.56 144 GLY A N 1
ATOM 1115 C CA . GLY A 1 144 ? -0.200 -11.056 -1.994 1.00 89.56 144 GLY A CA 1
ATOM 1116 C C . GLY A 1 144 ? 1.014 -10.838 -2.873 1.00 89.56 144 GLY A C 1
ATOM 1117 O O . GLY A 1 144 ? 1.194 -11.483 -3.913 1.00 89.56 144 GLY A O 1
ATOM 1118 N N . GLU A 1 145 ? 1.801 -9.849 -2.485 1.00 90.69 145 GLU A N 1
ATOM 1119 C CA . GLU A 1 145 ? 2.799 -9.216 -3.341 1.00 90.69 145 GLU A CA 1
ATOM 1120 C C . GLU A 1 145 ? 4.217 -9.748 -3.125 1.00 90.69 145 GLU A C 1
ATOM 1122 O O . GLU A 1 145 ? 5.063 -9.558 -4.001 1.00 90.69 145 GLU A O 1
ATOM 1127 N N . PHE A 1 146 ? 4.479 -10.466 -2.024 1.00 88.00 146 PHE A N 1
ATOM 1128 C CA . PHE A 1 146 ? 5.840 -10.833 -1.606 1.00 88.00 146 PHE A CA 1
ATOM 1129 C C . PHE A 1 146 ? 6.766 -9.610 -1.603 1.00 88.00 146 PHE A C 1
ATOM 1131 O O . PHE A 1 146 ? 7.920 -9.683 -2.024 1.00 88.00 146 PHE A O 1
ATOM 1138 N N . HIS A 1 147 ? 6.201 -8.467 -1.221 1.00 89.06 147 HIS A N 1
ATOM 1139 C CA . HIS A 1 147 ? 6.804 -7.144 -1.203 1.00 89.06 147 HIS A CA 1
ATOM 1140 C C . HIS A 1 147 ? 6.297 -6.442 0.045 1.00 89.06 147 HIS A C 1
ATOM 1142 O O . HIS A 1 147 ? 5.097 -6.486 0.312 1.00 89.06 147 HIS A O 1
ATOM 1148 N N . HIS A 1 148 ? 7.200 -5.827 0.792 1.00 86.06 148 HIS A N 1
ATOM 1149 C CA . HIS A 1 148 ? 6.916 -5.274 2.108 1.00 86.06 148 HIS A CA 1
ATOM 1150 C C . HIS A 1 148 ? 7.156 -3.771 2.100 1.00 86.06 148 HIS A C 1
ATOM 1152 O O . HIS A 1 148 ? 7.919 -3.253 1.286 1.00 86.06 148 HIS A O 1
ATOM 1158 N N . TYR A 1 149 ? 6.514 -3.077 3.035 1.00 81.75 149 TYR A N 1
ATOM 1159 C CA . TYR A 1 149 ? 6.979 -1.757 3.439 1.00 81.75 149 TYR A CA 1
ATOM 1160 C C . TYR A 1 149 ? 8.332 -1.897 4.158 1.00 81.75 149 TYR A C 1
ATOM 1162 O O . TYR A 1 149 ? 8.593 -2.907 4.819 1.00 81.75 149 TYR A O 1
ATOM 1170 N N . ASP A 1 150 ? 9.182 -0.882 4.048 1.00 78.06 150 ASP A N 1
ATOM 1171 C CA . ASP A 1 150 ? 10.472 -0.830 4.740 1.00 78.06 150 ASP A CA 1
ATOM 1172 C C . ASP A 1 150 ? 10.273 -0.664 6.238 1.00 78.06 150 ASP A C 1
ATOM 1174 O O . ASP A 1 150 ? 10.871 -1.350 7.067 1.00 78.06 150 ASP A O 1
ATOM 1178 N N . SER A 1 151 ? 9.430 0.309 6.562 1.00 79.75 151 SER A N 1
ATOM 1179 C CA . SER A 1 151 ? 9.140 0.742 7.909 1.00 79.75 151 SER A CA 1
ATOM 1180 C C . SER A 1 151 ? 7.820 1.505 7.937 1.00 79.75 151 SER A C 1
ATOM 1182 O O . SER A 1 151 ? 7.236 1.847 6.899 1.00 79.75 151 SER A O 1
ATOM 1184 N N . TYR A 1 152 ? 7.337 1.762 9.145 1.00 86.44 152 TYR A N 1
ATOM 1185 C CA . TYR A 1 152 ? 6.199 2.635 9.367 1.00 86.44 152 TYR A CA 1
ATOM 1186 C C . TYR A 1 152 ? 6.391 3.433 10.652 1.00 86.44 152 TYR A C 1
ATOM 1188 O O . TYR A 1 152 ? 7.187 3.064 11.514 1.00 86.44 152 TYR A O 1
ATOM 1196 N N . SER A 1 153 ? 5.658 4.529 10.794 1.00 85.44 153 SER A N 1
ATOM 1197 C CA . SER A 1 153 ? 5.562 5.268 12.050 1.00 85.44 153 SER A CA 1
ATOM 1198 C C . SER A 1 153 ? 4.107 5.468 12.435 1.00 85.44 153 SER A C 1
ATOM 1200 O O . SER A 1 153 ? 3.235 5.586 11.573 1.00 85.44 153 SER A O 1
ATOM 1202 N N . MET A 1 154 ? 3.840 5.500 13.737 1.00 86.81 154 MET A N 1
ATOM 1203 C CA . MET A 1 154 ? 2.507 5.749 14.272 1.00 86.81 154 MET A CA 1
ATOM 1204 C C . MET A 1 154 ? 2.559 6.916 15.255 1.00 86.81 154 MET A C 1
ATOM 1206 O O . MET A 1 154 ? 3.450 6.984 16.101 1.00 86.81 154 MET A O 1
ATOM 1210 N N . ALA A 1 155 ? 1.622 7.854 15.136 1.00 84.75 155 ALA A N 1
ATOM 1211 C CA . ALA A 1 155 ? 1.559 9.030 15.998 1.00 84.75 155 ALA A CA 1
ATOM 1212 C C . ALA A 1 155 ? 0.105 9.426 16.307 1.00 84.75 155 ALA A C 1
ATOM 1214 O O . ALA A 1 155 ? -0.748 9.297 15.433 1.00 84.75 155 ALA A O 1
ATOM 1215 N N . PRO A 1 156 ? -0.211 9.954 17.503 1.00 83.25 156 PRO A N 1
ATOM 1216 C CA . PRO A 1 156 ? -1.534 10.517 17.781 1.00 83.25 156 PRO A CA 1
ATOM 1217 C C . PRO A 1 156 ? -1.835 11.727 16.885 1.00 83.25 156 PRO A C 1
ATOM 1219 O O . PRO A 1 156 ? -0.965 12.580 16.704 1.00 83.25 156 PRO A O 1
ATOM 1222 N N . LEU A 1 157 ? -3.079 11.874 16.404 1.00 78.56 157 LEU A N 1
ATOM 1223 C CA . LEU A 1 157 ? -3.487 13.067 15.632 1.00 78.56 157 LEU A CA 1
ATOM 1224 C C . LEU A 1 157 ? -3.527 14.336 16.498 1.00 78.56 157 LEU A C 1
ATOM 1226 O O . LEU A 1 157 ? -3.361 15.444 15.990 1.00 78.56 157 LEU A O 1
ATOM 1230 N N . LYS A 1 158 ? -3.778 14.203 17.808 1.00 66.56 158 LYS A N 1
ATOM 1231 C CA . LYS A 1 158 ? -3.782 15.328 18.753 1.00 66.56 158 LYS A CA 1
ATOM 1232 C C . LYS A 1 158 ? -2.500 15.306 19.576 1.00 66.56 158 LYS A C 1
ATOM 1234 O O . LYS A 1 158 ? -2.351 14.490 20.474 1.00 66.56 158 LYS A O 1
ATOM 1239 N N . ALA A 1 159 ? -1.602 16.248 19.302 1.00 53.03 159 ALA A N 1
ATOM 1240 C CA . ALA A 1 159 ? -0.331 16.407 20.010 1.00 53.03 159 ALA A CA 1
ATOM 1241 C C . ALA A 1 159 ? -0.454 16.993 21.438 1.00 53.03 159 ALA A C 1
ATOM 1243 O O . ALA A 1 159 ? 0.558 17.322 22.052 1.00 53.03 159 ALA A O 1
ATOM 1244 N N . SER A 1 160 ? -1.663 17.170 21.987 1.00 45.94 160 SER A N 1
ATOM 1245 C CA . SER A 1 160 ? -1.851 17.821 23.289 1.00 45.94 160 SER A CA 1
ATOM 1246 C C . SER A 1 160 ? -2.133 16.805 24.399 1.00 45.94 160 SER A C 1
ATOM 1248 O O . SER A 1 160 ? -3.284 16.436 24.627 1.00 45.94 160 SER A O 1
ATOM 1250 N N . GLY A 1 161 ? -1.082 16.418 25.120 1.00 49.22 161 GLY A N 1
ATOM 1251 C CA . GLY A 1 161 ? -1.170 15.636 26.355 1.00 49.22 161 GLY A CA 1
ATOM 1252 C C . GLY A 1 161 ? -0.788 14.172 26.159 1.00 49.22 161 GLY A C 1
ATOM 1253 O O . GLY A 1 161 ? -1.254 13.511 25.242 1.00 49.22 161 GLY A O 1
ATOM 1254 N N . SER A 1 162 ? 0.079 13.687 27.040 1.00 51.19 162 SER A N 1
ATOM 1255 C CA . SER A 1 162 ? 0.752 12.382 27.084 1.00 51.19 162 SER A CA 1
ATOM 1256 C C . SER A 1 162 ? -0.142 11.132 27.161 1.00 51.19 162 SER A C 1
ATOM 1258 O O . SER A 1 162 ? 0.368 10.049 27.441 1.00 51.19 162 SER A O 1
ATOM 1260 N N . ASP A 1 163 ? -1.445 11.246 26.921 1.00 55.62 163 ASP A N 1
ATOM 1261 C CA . ASP A 1 163 ? -2.375 10.130 27.059 1.00 55.62 163 ASP A CA 1
ATOM 1262 C C . ASP A 1 163 ? -2.571 9.440 25.711 1.00 55.62 163 ASP A C 1
ATOM 1264 O O . ASP A 1 163 ? -3.480 9.730 24.927 1.00 55.62 163 ASP A O 1
ATOM 1268 N N . PHE A 1 164 ? -1.688 8.477 25.460 1.00 59.12 164 PHE A N 1
ATOM 1269 C CA . PHE A 1 164 ? -1.838 7.488 24.402 1.00 59.12 164 PHE A CA 1
ATOM 1270 C C . PHE A 1 164 ? -2.939 6.491 24.806 1.00 59.12 164 PHE A C 1
ATOM 1272 O O . PHE A 1 164 ? -2.683 5.361 25.214 1.00 59.12 164 PHE A O 1
ATOM 1279 N N . SER A 1 165 ? -4.189 6.958 24.792 1.00 64.81 165 SER A N 1
ATOM 1280 C CA . SER A 1 165 ? -5.357 6.094 24.944 1.00 64.81 165 SER A CA 1
ATOM 1281 C C . SER A 1 165 ? -5.559 5.296 23.664 1.00 64.81 165 SER A C 1
ATOM 1283 O O . SER A 1 165 ? -5.440 5.833 22.563 1.00 64.81 165 SER A O 1
ATOM 1285 N N . THR A 1 166 ? -5.936 4.033 23.814 1.00 67.19 166 THR A N 1
ATOM 1286 C CA . THR A 1 166 ? -6.324 3.159 22.708 1.00 67.19 166 THR A CA 1
ATOM 1287 C C . THR A 1 166 ? -7.420 3.764 21.831 1.00 67.19 166 THR A C 1
ATOM 1289 O O . THR A 1 166 ? -7.360 3.679 20.612 1.00 67.19 166 THR A O 1
ATOM 1292 N N . ALA A 1 167 ? -8.360 4.494 22.436 1.00 71.06 167 ALA A N 1
ATOM 1293 C CA . ALA A 1 167 ? -9.472 5.141 21.744 1.00 71.06 167 ALA A CA 1
ATOM 1294 C C . ALA A 1 167 ? -9.109 6.457 21.020 1.00 71.06 167 ALA A C 1
ATOM 1296 O O . ALA A 1 167 ? -9.990 7.090 20.434 1.00 71.06 167 ALA A O 1
ATOM 1297 N N . SER A 1 168 ? -7.854 6.913 21.085 1.00 80.25 168 SER A N 1
ATOM 1298 C CA . SER A 1 168 ? -7.430 8.165 20.453 1.00 80.25 168 SER A CA 1
ATOM 1299 C C . SER A 1 168 ? -7.133 7.972 18.961 1.00 80.25 168 SER A C 1
ATOM 1301 O O . SER A 1 168 ? -6.479 6.996 18.596 1.00 80.25 168 SER A O 1
ATOM 1303 N N . PRO A 1 169 ? -7.516 8.924 18.088 1.00 88.75 169 PRO A N 1
ATOM 1304 C CA . PRO A 1 169 ? -7.153 8.868 16.678 1.00 88.75 169 PRO A CA 1
ATOM 1305 C C . PRO A 1 169 ? -5.636 8.869 16.470 1.00 88.75 169 PRO A C 1
ATOM 1307 O O . PRO A 1 169 ? -4.920 9.674 17.078 1.00 88.75 169 PRO A O 1
ATOM 1310 N N . VAL A 1 170 ? -5.167 8.013 15.562 1.00 89.75 170 VAL A N 1
ATOM 1311 C CA . VAL A 1 170 ? -3.747 7.863 15.213 1.00 89.75 170 VAL A CA 1
ATOM 1312 C C . VAL A 1 170 ? -3.520 7.982 13.709 1.00 89.75 170 VAL A C 1
ATOM 1314 O O . VAL A 1 170 ? -4.372 7.605 12.908 1.00 89.75 170 VAL A O 1
ATOM 1317 N N . SER A 1 171 ? -2.366 8.516 13.333 1.00 91.19 171 SER A N 1
ATOM 1318 C CA . SER A 1 171 ? -1.863 8.573 11.968 1.00 91.19 171 SER A CA 1
ATOM 1319 C C . SER A 1 171 ? -0.791 7.504 11.823 1.00 91.19 171 SER A C 1
ATOM 1321 O O . SER A 1 171 ? 0.126 7.423 12.643 1.00 91.19 171 SER A O 1
ATOM 1323 N N . LEU A 1 172 ? -0.898 6.702 10.774 1.00 91.56 172 LEU A N 1
ATOM 1324 C CA . LEU A 1 172 ? 0.034 5.643 10.416 1.00 91.56 172 LEU A CA 1
ATOM 1325 C C . LEU A 1 172 ? 0.695 6.006 9.090 1.00 91.56 172 LEU A C 1
ATOM 1327 O O . LEU A 1 172 ? 0.022 6.136 8.068 1.00 91.56 172 LEU A O 1
ATOM 1331 N N . THR A 1 173 ? 2.010 6.172 9.107 1.00 90.69 173 THR A N 1
ATOM 1332 C CA . THR A 1 173 ? 2.801 6.536 7.931 1.00 90.69 173 THR A CA 1
ATOM 1333 C C . THR A 1 173 ? 3.595 5.341 7.446 1.00 90.69 173 THR A C 1
ATOM 1335 O O . THR A 1 173 ? 4.324 4.753 8.236 1.00 90.69 173 THR A O 1
ATOM 1338 N N . PHE A 1 174 ? 3.495 5.011 6.161 1.00 91.00 174 PHE A N 1
ATOM 1339 C CA . PHE A 1 174 ? 4.291 3.963 5.525 1.00 91.00 174 PHE A CA 1
ATOM 1340 C C . PHE A 1 174 ? 5.420 4.546 4.687 1.00 91.00 174 PHE A C 1
ATOM 1342 O O . PHE A 1 174 ? 5.262 5.589 4.050 1.00 91.00 174 PHE A O 1
ATOM 1349 N N . PHE A 1 175 ? 6.519 3.799 4.644 1.00 88.31 175 PHE A N 1
ATOM 1350 C CA . PHE A 1 175 ? 7.662 4.023 3.769 1.00 88.31 175 PHE A CA 1
ATOM 1351 C C . PHE A 1 175 ? 7.854 2.770 2.908 1.00 88.31 175 PHE A C 1
ATOM 1353 O O . PHE A 1 175 ? 7.914 1.662 3.443 1.00 88.31 175 PHE A O 1
ATOM 1360 N N . VAL A 1 176 ? 7.879 2.928 1.582 1.00 89.44 176 VAL A N 1
ATOM 1361 C CA . VAL A 1 176 ? 7.929 1.802 0.633 1.00 89.44 176 VAL A CA 1
ATOM 1362 C C . VAL A 1 176 ? 9.036 1.994 -0.393 1.00 89.44 176 VAL A C 1
ATOM 1364 O O . VAL A 1 176 ? 9.083 3.001 -1.105 1.00 89.44 176 VAL A O 1
ATOM 1367 N N . GLN A 1 177 ? 9.879 0.976 -0.507 1.00 85.69 177 GLN A N 1
ATOM 1368 C CA . GLN A 1 177 ? 11.024 0.935 -1.389 1.00 85.69 177 GLN A CA 1
ATOM 1369 C C . GLN A 1 177 ? 11.443 -0.512 -1.700 1.00 85.69 177 GLN A C 1
ATOM 1371 O O . GLN A 1 177 ? 11.491 -1.393 -0.844 1.00 85.69 177 GLN A O 1
ATOM 1376 N N . THR A 1 178 ? 11.855 -0.762 -2.941 1.00 80.62 178 THR A N 1
ATOM 1377 C CA . THR A 1 178 ? 12.457 -2.036 -3.334 1.00 80.62 178 THR A 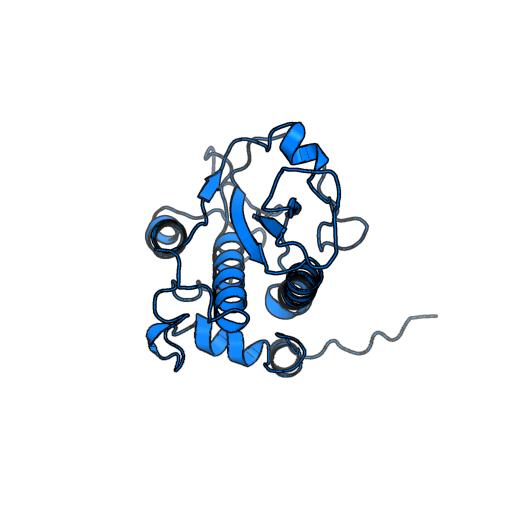CA 1
ATOM 1378 C C . THR A 1 178 ? 13.962 -2.036 -3.075 1.00 80.62 178 THR A C 1
ATOM 1380 O O . THR A 1 178 ? 14.702 -1.245 -3.656 1.00 80.62 178 THR A O 1
ATOM 1383 N N . HIS A 1 179 ? 14.446 -2.987 -2.267 1.00 71.94 179 HIS A N 1
ATOM 1384 C CA . HIS A 1 179 ? 15.878 -3.099 -1.920 1.00 71.94 179 HIS A CA 1
ATOM 1385 C C . HIS A 1 179 ? 16.706 -3.831 -2.978 1.00 71.94 179 HIS A C 1
ATOM 1387 O O . HIS A 1 179 ? 17.917 -3.665 -3.060 1.00 71.94 179 HIS A O 1
ATOM 1393 N N . SER A 1 180 ? 16.053 -4.669 -3.784 1.00 64.62 180 SER A N 1
ATOM 1394 C CA . SER A 1 180 ? 16.685 -5.505 -4.813 1.00 64.62 180 SER A CA 1
ATOM 1395 C C . SER A 1 180 ? 16.586 -4.880 -6.205 1.00 64.62 180 SER A C 1
ATOM 1397 O O . SER A 1 180 ? 16.340 -5.577 -7.183 1.00 64.62 180 SER A O 1
ATOM 1399 N N . ALA A 1 181 ? 16.701 -3.561 -6.316 1.00 59.59 181 ALA A N 1
ATOM 1400 C CA . ALA A 1 181 ? 16.549 -2.890 -7.599 1.00 59.59 181 ALA A CA 1
ATOM 1401 C C . ALA A 1 181 ? 17.889 -2.756 -8.347 1.00 59.59 181 ALA A C 1
ATOM 1403 O O . ALA A 1 181 ? 18.923 -2.518 -7.725 1.00 59.59 181 ALA A O 1
ATOM 1404 N N . ILE A 1 182 ? 17.876 -2.896 -9.679 1.00 60.28 182 ILE A N 1
ATOM 1405 C CA . ILE A 1 182 ? 19.038 -2.566 -10.528 1.00 60.28 182 ILE A CA 1
ATOM 1406 C C . ILE A 1 182 ? 18.882 -1.154 -11.085 1.00 60.28 182 ILE A C 1
ATOM 1408 O O . ILE A 1 182 ? 17.814 -0.792 -11.585 1.00 60.28 182 ILE A O 1
ATOM 1412 N N . SER A 1 183 ? 19.985 -0.404 -11.076 1.00 58.94 183 SER A N 1
ATOM 1413 C CA . SER A 1 183 ? 20.110 0.844 -11.816 1.00 58.94 183 SER A CA 1
ATOM 1414 C C . SER A 1 183 ? 20.232 0.590 -13.321 1.00 58.94 183 SER A C 1
ATOM 1416 O O . SER A 1 183 ? 21.121 -0.126 -13.785 1.00 58.94 183 SER A O 1
ATOM 1418 N N . GLU A 1 184 ? 19.377 1.216 -14.128 1.00 55.84 184 GLU A N 1
ATOM 1419 C CA . GLU A 1 184 ? 19.678 1.370 -15.555 1.00 55.84 184 GLU A CA 1
ATOM 1420 C C . GLU A 1 184 ? 20.746 2.470 -15.725 1.00 55.84 184 GLU A C 1
ATOM 1422 O O . GLU A 1 184 ? 20.426 3.639 -15.950 1.00 55.84 184 GLU A O 1
ATOM 1427 N N . GLY A 1 185 ? 22.024 2.105 -15.578 1.00 56.59 185 GLY A N 1
ATOM 1428 C CA . GLY A 1 185 ? 23.172 3.010 -15.751 1.00 56.59 185 GLY A CA 1
ATOM 1429 C C . GLY A 1 185 ? 23.385 4.003 -14.596 1.00 56.59 185 GLY A C 1
ATOM 1430 O O . GLY A 1 185 ? 22.998 3.724 -13.463 1.00 56.59 185 GLY A O 1
ATOM 1431 N N . ASP A 1 186 ? 23.979 5.169 -14.896 1.00 50.22 186 ASP A N 1
ATOM 1432 C CA . ASP A 1 186 ? 24.285 6.280 -13.961 1.00 50.22 186 ASP A CA 1
ATOM 1433 C C . ASP A 1 186 ? 23.040 7.045 -13.453 1.00 50.22 186 ASP A C 1
ATOM 1435 O O . ASP A 1 186 ? 23.126 8.182 -12.975 1.00 50.22 186 ASP A O 1
ATOM 1439 N N . LYS A 1 187 ? 21.840 6.469 -13.584 1.00 55.06 187 LYS A N 1
ATOM 1440 C CA . LYS A 1 187 ? 20.621 7.097 -13.070 1.00 55.06 187 LYS A CA 1
ATOM 1441 C C . LYS A 1 187 ? 20.632 7.070 -11.538 1.00 55.06 187 LYS A C 1
ATOM 1443 O O . LYS A 1 187 ? 21.198 6.177 -10.910 1.00 55.06 187 LYS A O 1
ATOM 1448 N N . LYS A 1 188 ? 20.007 8.075 -10.923 1.00 59.56 188 LYS A N 1
ATOM 1449 C CA . LYS A 1 188 ? 19.812 8.106 -9.469 1.00 59.56 188 LYS A CA 1
ATOM 1450 C C . LYS A 1 188 ? 18.907 6.948 -9.036 1.00 59.56 188 LYS A C 1
ATOM 1452 O O . LYS A 1 188 ? 17.965 6.647 -9.768 1.00 59.56 188 LYS A O 1
ATOM 1457 N N . PRO A 1 189 ? 19.140 6.370 -7.848 1.00 65.50 189 PRO A N 1
ATOM 1458 C CA . PRO A 1 189 ? 18.284 5.339 -7.292 1.00 65.50 189 PRO A CA 1
ATOM 1459 C C . PRO A 1 189 ? 16.820 5.729 -7.222 1.00 65.50 189 PRO A C 1
ATOM 1461 O O . PRO A 1 189 ? 16.475 6.769 -6.665 1.00 65.50 189 PRO A O 1
ATOM 1464 N N . GLY A 1 190 ? 15.989 4.878 -7.821 1.00 77.94 190 GLY A N 1
ATOM 1465 C CA . GLY A 1 190 ? 14.569 5.106 -8.028 1.00 77.94 190 GLY A CA 1
ATOM 1466 C C . GLY A 1 190 ? 13.699 3.994 -7.452 1.00 77.94 190 GLY A C 1
ATOM 1467 O O . GLY A 1 190 ? 14.166 2.908 -7.108 1.00 77.94 190 GLY A O 1
ATOM 1468 N N . VAL A 1 191 ? 12.406 4.285 -7.382 1.00 89.75 191 VAL A N 1
ATOM 1469 C CA . VAL A 1 191 ? 11.362 3.316 -7.041 1.00 89.75 191 VAL A CA 1
ATOM 1470 C C . VAL A 1 191 ? 11.106 2.367 -8.216 1.00 89.75 191 VAL A C 1
ATOM 1472 O O . VAL A 1 191 ? 11.421 2.675 -9.371 1.00 89.75 191 VAL A O 1
ATOM 1475 N N . THR A 1 192 ? 10.536 1.198 -7.934 1.00 92.56 192 THR A N 1
ATOM 1476 C CA . THR A 1 192 ? 10.176 0.198 -8.948 1.00 92.56 192 THR A CA 1
ATOM 1477 C C . THR A 1 192 ? 8.664 0.070 -9.107 1.00 92.56 192 THR A C 1
ATOM 1479 O O . THR A 1 192 ? 7.875 0.559 -8.298 1.00 92.56 192 THR A O 1
ATOM 1482 N N . ILE A 1 193 ? 8.236 -0.682 -10.125 1.00 94.00 193 ILE A N 1
ATOM 1483 C CA . ILE A 1 193 ? 6.818 -1.011 -10.309 1.00 94.00 193 ILE A CA 1
ATOM 1484 C C . ILE A 1 193 ? 6.235 -1.809 -9.136 1.00 94.00 193 ILE A C 1
ATOM 1486 O O . ILE A 1 193 ? 5.030 -1.752 -8.907 1.00 94.00 193 ILE A O 1
ATOM 1490 N N . ARG A 1 194 ? 7.066 -2.531 -8.367 1.00 93.75 194 ARG A N 1
ATOM 1491 C CA . ARG A 1 194 ? 6.614 -3.249 -7.164 1.00 93.75 194 ARG A CA 1
ATOM 1492 C C . ARG A 1 194 ? 6.194 -2.274 -6.074 1.00 93.75 194 ARG A C 1
ATOM 1494 O O . ARG A 1 194 ? 5.161 -2.500 -5.457 1.00 93.75 194 ARG A O 1
ATOM 1501 N N . ASP A 1 195 ? 6.938 -1.180 -5.913 1.00 94.31 195 ASP A N 1
ATOM 1502 C CA . ASP A 1 195 ? 6.645 -0.135 -4.928 1.00 94.31 195 ASP A CA 1
ATOM 1503 C C . ASP A 1 195 ? 5.321 0.554 -5.256 1.00 94.31 195 ASP A C 1
ATOM 1505 O O . ASP A 1 195 ? 4.428 0.613 -4.415 1.00 94.31 195 ASP A O 1
ATOM 1509 N N . VAL A 1 196 ? 5.151 0.982 -6.513 1.00 96.69 196 VAL A N 1
ATOM 1510 C CA . VAL A 1 196 ? 3.911 1.628 -6.976 1.00 96.69 196 VAL A CA 1
ATOM 1511 C C . VAL A 1 196 ? 2.727 0.675 -6.866 1.00 96.69 196 VAL A C 1
ATOM 1513 O O . VAL A 1 196 ? 1.678 1.039 -6.345 1.00 96.69 196 VAL A O 1
ATOM 1516 N N . ARG A 1 197 ? 2.883 -0.574 -7.319 1.00 97.00 197 ARG A N 1
ATOM 1517 C CA . ARG A 1 197 ? 1.816 -1.578 -7.253 1.00 97.00 197 ARG A CA 1
ATOM 1518 C C . ARG A 1 197 ? 1.385 -1.859 -5.817 1.00 97.00 197 ARG A C 1
ATOM 1520 O O . ARG A 1 197 ? 0.192 -1.993 -5.557 1.00 97.00 197 ARG A O 1
ATOM 1527 N N . TYR A 1 198 ? 2.346 -1.947 -4.907 1.00 96.69 198 TYR A N 1
ATOM 1528 C CA . TYR A 1 198 ? 2.082 -2.157 -3.495 1.00 96.69 198 TYR A CA 1
ATOM 1529 C C . TYR A 1 198 ? 1.363 -0.953 -2.874 1.00 96.69 198 TYR A C 1
ATOM 1531 O O . TYR A 1 198 ? 0.319 -1.133 -2.256 1.00 96.69 198 TYR A O 1
ATOM 1539 N N . ALA A 1 199 ? 1.834 0.269 -3.138 1.00 97.38 199 ALA A N 1
ATOM 1540 C CA . ALA A 1 199 ? 1.185 1.507 -2.703 1.00 97.38 199 ALA A CA 1
ATOM 1541 C C . ALA A 1 199 ? -0.272 1.625 -3.191 1.00 97.38 199 ALA A C 1
ATOM 1543 O O . ALA A 1 199 ? -1.161 1.941 -2.402 1.00 97.38 199 ALA A O 1
ATOM 1544 N N . VAL A 1 200 ? -0.546 1.275 -4.454 1.00 97.50 200 VAL A N 1
ATOM 1545 C CA . VAL A 1 200 ? -1.915 1.228 -4.998 1.00 97.50 200 VAL A CA 1
ATOM 1546 C C . VAL A 1 200 ? -2.785 0.218 -4.240 1.00 97.50 200 VAL A C 1
ATOM 1548 O O . VAL A 1 200 ? -3.935 0.513 -3.926 1.00 97.50 200 VAL A O 1
ATOM 1551 N N . LEU A 1 201 ? -2.265 -0.965 -3.898 1.00 97.38 201 LEU A N 1
ATOM 1552 C CA . LEU A 1 201 ? -3.030 -1.950 -3.120 1.00 97.38 201 LEU A CA 1
ATOM 1553 C C . LEU A 1 201 ? -3.320 -1.478 -1.694 1.00 97.38 201 LEU A C 1
ATOM 1555 O O . LEU A 1 201 ? -4.394 -1.790 -1.184 1.00 97.38 201 LEU A O 1
ATOM 1559 N N . LEU A 1 202 ? -2.412 -0.719 -1.075 1.00 97.00 202 LEU A N 1
ATOM 1560 C CA . LEU A 1 202 ? -2.649 -0.110 0.236 1.00 97.00 202 LEU A CA 1
ATOM 1561 C C . LEU A 1 202 ? -3.788 0.914 0.191 1.00 97.00 202 LEU A C 1
ATOM 1563 O O . LEU A 1 202 ? -4.638 0.901 1.076 1.00 97.00 202 LEU A O 1
ATOM 1567 N N . GLU A 1 203 ? -3.855 1.731 -0.861 1.00 95.94 203 GLU A N 1
ATOM 1568 C CA . GLU A 1 203 ? -4.951 2.689 -1.070 1.00 95.94 203 GLU A CA 1
ATOM 1569 C C . GLU A 1 203 ? -6.294 1.982 -1.239 1.00 95.94 203 GLU A C 1
ATOM 1571 O O . GLU A 1 203 ? -7.265 2.283 -0.544 1.00 95.94 203 GLU A O 1
ATOM 1576 N N . HIS A 1 204 ? -6.342 0.973 -2.114 1.00 95.38 204 HIS A N 1
ATOM 1577 C CA . HIS A 1 204 ? -7.550 0.172 -2.309 1.00 95.38 204 HIS A CA 1
ATOM 1578 C C . HIS A 1 204 ? -7.978 -0.538 -1.026 1.00 95.38 204 HIS A C 1
ATOM 1580 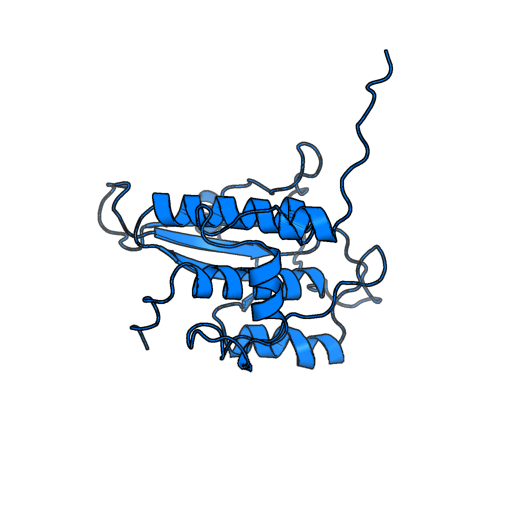O O . HIS A 1 204 ? -9.172 -0.581 -0.726 1.00 95.38 204 HIS A O 1
ATOM 1586 N N . LEU A 1 205 ? -7.028 -1.068 -0.251 1.00 95.50 205 LEU A N 1
ATOM 1587 C CA . LEU A 1 205 ? -7.305 -1.710 1.031 1.00 95.50 205 LEU A CA 1
ATOM 1588 C C . LEU A 1 205 ? -7.892 -0.701 2.024 1.00 95.50 205 LEU A C 1
ATOM 1590 O O . LEU A 1 205 ? -8.936 -0.969 2.614 1.00 95.50 205 LEU A O 1
ATOM 1594 N N . TYR A 1 206 ? -7.267 0.470 2.163 1.00 94.81 206 TYR A N 1
ATOM 1595 C CA . TYR A 1 206 ? -7.705 1.510 3.092 1.00 94.81 206 TYR A CA 1
ATOM 1596 C C . TYR A 1 206 ? -9.107 2.019 2.747 1.00 94.81 206 TYR A C 1
ATOM 1598 O O . TYR A 1 206 ? -9.992 2.031 3.600 1.00 94.81 206 TYR A O 1
ATOM 1606 N N . HIS A 1 207 ? -9.352 2.362 1.483 1.00 91.69 207 HIS A N 1
ATOM 1607 C CA . HIS A 1 207 ? -10.644 2.881 1.034 1.00 91.69 207 HIS A CA 1
ATOM 1608 C C . HIS A 1 207 ? -11.765 1.832 0.993 1.00 91.69 207 HIS A C 1
ATOM 1610 O O . HIS A 1 207 ? -12.944 2.202 1.027 1.00 91.69 207 HIS A O 1
ATOM 1616 N N . SER A 1 208 ? -11.417 0.543 0.934 1.00 90.69 208 SER A N 1
ATOM 1617 C CA . SER A 1 208 ? -12.381 -0.553 1.090 1.00 90.69 208 SER A CA 1
ATOM 1618 C C . SER A 1 208 ? -12.742 -0.781 2.559 1.00 90.69 208 SER A C 1
ATOM 1620 O O . SER A 1 208 ? -13.913 -0.980 2.867 1.00 90.69 208 SER A O 1
ATOM 1622 N N . ALA A 1 209 ? -11.756 -0.719 3.460 1.00 89.62 209 ALA A N 1
ATOM 1623 C CA . ALA A 1 209 ? -11.939 -0.976 4.889 1.00 89.62 209 ALA A CA 1
ATOM 1624 C C . ALA A 1 209 ? -12.551 0.217 5.645 1.00 89.62 209 ALA A C 1
ATOM 1626 O O . ALA A 1 209 ? -13.272 0.031 6.623 1.00 89.62 209 ALA A O 1
ATOM 1627 N N . TYR A 1 210 ? -12.288 1.446 5.190 1.00 86.75 210 TYR A N 1
ATOM 1628 C CA . TYR A 1 210 ? -12.697 2.684 5.864 1.00 86.75 210 TYR A CA 1
ATOM 1629 C C . TYR A 1 210 ? -13.446 3.645 4.919 1.00 86.75 210 TYR A C 1
ATOM 1631 O O . TYR A 1 210 ? -13.014 4.784 4.713 1.00 86.75 210 TYR A O 1
ATOM 1639 N N . PRO A 1 211 ? -14.595 3.229 4.348 1.00 76.19 211 PRO A N 1
ATOM 1640 C CA . PRO A 1 211 ? -15.285 3.983 3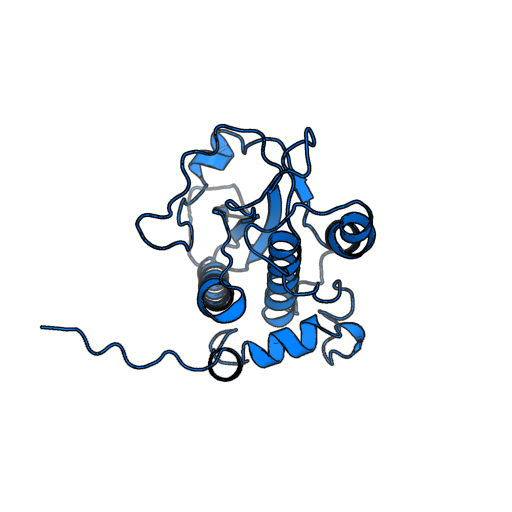.301 1.00 76.19 211 PRO A CA 1
ATOM 1641 C C . PRO A 1 211 ? -15.847 5.341 3.762 1.00 76.19 211 PRO A C 1
ATOM 1643 O O . PRO A 1 211 ? -15.966 6.267 2.961 1.00 76.19 211 PRO A O 1
ATOM 1646 N N . GLU A 1 212 ? -16.165 5.502 5.049 1.00 66.94 212 GLU A N 1
ATOM 1647 C CA . GLU A 1 212 ? -16.821 6.714 5.567 1.00 66.94 212 GLU A CA 1
ATOM 1648 C C . GLU A 1 212 ? -15.889 7.932 5.723 1.00 66.94 212 GLU A C 1
ATOM 1650 O O . GLU A 1 212 ? -16.347 9.039 6.003 1.00 66.94 212 GLU A O 1
ATOM 1655 N N . ARG A 1 213 ? -14.575 7.784 5.506 1.00 60.22 213 ARG A N 1
ATOM 1656 C CA . ARG A 1 213 ? -13.592 8.862 5.737 1.00 60.22 213 ARG A CA 1
ATOM 1657 C C . ARG A 1 213 ? -13.378 9.827 4.564 1.00 60.22 213 ARG A C 1
ATOM 1659 O O . ARG A 1 213 ? -12.434 10.609 4.587 1.00 60.22 213 ARG A O 1
ATOM 1666 N N . ARG A 1 214 ? -14.278 9.852 3.573 1.00 48.53 214 ARG A N 1
ATOM 1667 C CA . ARG A 1 214 ? -14.269 10.869 2.496 1.00 48.53 214 ARG A CA 1
ATOM 1668 C C . ARG A 1 214 ? -14.784 12.256 2.915 1.00 48.53 214 ARG A C 1
ATOM 1670 O O . ARG A 1 214 ? -14.687 13.191 2.128 1.00 48.53 214 ARG A O 1
ATOM 1677 N N . LEU A 1 215 ? -15.308 12.429 4.129 1.00 35.03 215 LEU A N 1
ATOM 1678 C CA . LEU A 1 215 ? -15.794 13.732 4.602 1.00 35.03 215 LEU A CA 1
ATOM 1679 C C . LEU A 1 215 ? -14.648 14.567 5.193 1.00 35.03 215 LEU A C 1
ATOM 1681 O O . LEU A 1 215 ? -14.497 14.672 6.408 1.00 35.03 215 LEU A O 1
ATOM 1685 N N . GLY A 1 216 ? -13.822 15.134 4.315 1.00 34.88 216 GLY A N 1
ATOM 1686 C CA . GLY A 1 216 ? -12.736 16.040 4.699 1.00 34.88 216 GLY A CA 1
ATOM 1687 C C . GLY A 1 216 ? -12.026 16.754 3.545 1.00 34.88 216 GLY A C 1
ATOM 1688 O O . GLY A 1 216 ? -10.887 17.177 3.735 1.00 34.88 216 GLY A O 1
ATOM 1689 N N . GLN A 1 217 ? -12.663 16.858 2.372 1.00 35.53 217 GLN A N 1
ATOM 1690 C CA . GLN A 1 217 ? -12.360 17.917 1.399 1.00 35.53 217 GLN A CA 1
ATOM 1691 C C . GLN A 1 217 ? -13.271 19.113 1.665 1.00 35.53 217 GLN A C 1
ATOM 1693 O O . GLN A 1 217 ? -14.465 18.871 1.961 1.00 35.53 217 GLN A O 1
#

Foldseek 3Di:
DDPPDDDDDDLVVLQQPDAALVRPDGNVVLLVCQQQVCPDPAPLRNQFQHFFDAADDPPGAFDDPVCCVRFVCSHVVRAQKDWAQDDDDPVQVVQKDQPWLDDVPPQDDPCPHRAIKIKDKDKDQFVVRVVSLVVRLSSCCVSNQVATFRIKGKDFPDPPDPDNDRRTMMMIMTIGADPRYDYPPPDGHHGGSSRRSSSSSSSSSRCVSPVVPPPDD